Protein AF-A0A378PHQ3-F1 (afdb_monomer)

Structure (mmCIF, N/CA/C/O backbone):
data_AF-A0A378PHQ3-F1
#
_entry.id   AF-A0A378PHQ3-F1
#
loop_
_atom_site.group_PDB
_atom_site.id
_atom_site.type_symbol
_atom_site.label_atom_id
_atom_site.label_alt_id
_atom_site.label_comp_id
_atom_site.label_asym_id
_atom_site.label_entity_id
_atom_site.label_seq_id
_atom_site.pdbx_PDB_ins_code
_atom_site.Cartn_x
_atom_site.Cartn_y
_atom_site.Cartn_z
_atom_site.occupancy
_atom_site.B_iso_or_equiv
_atom_site.auth_seq_id
_atom_site.auth_comp_id
_atom_site.auth_asym_id
_atom_site.auth_atom_id
_atom_site.pdbx_PDB_model_num
ATOM 1 N N . MET A 1 1 ? 0.956 -5.054 -40.525 1.00 37.09 1 MET A N 1
ATOM 2 C CA . MET A 1 1 ? 0.450 -6.113 -39.629 1.00 37.09 1 MET A CA 1
ATOM 3 C C . MET A 1 1 ? 0.600 -5.605 -38.210 1.00 37.09 1 MET A C 1
ATOM 5 O O . MET A 1 1 ? 1.717 -5.394 -37.761 1.00 37.09 1 MET A O 1
ATOM 9 N N . SER A 1 2 ? -0.521 -5.239 -37.598 1.00 35.69 2 SER A N 1
ATOM 10 C CA . SER A 1 2 ? -0.573 -4.462 -36.360 1.00 35.69 2 SER A CA 1
ATOM 11 C C . SER A 1 2 ? -0.480 -5.397 -35.155 1.00 35.69 2 SER A C 1
ATOM 13 O O . SER A 1 2 ? -1.451 -6.073 -34.832 1.00 35.69 2 SER A O 1
ATOM 15 N N . ASN A 1 3 ? 0.679 -5.440 -34.498 1.00 38.69 3 ASN A N 1
ATOM 16 C CA . ASN A 1 3 ? 0.838 -6.119 -33.212 1.00 38.69 3 ASN A CA 1
ATOM 17 C C . ASN A 1 3 ? 0.221 -5.249 -32.113 1.00 38.69 3 ASN A C 1
ATOM 19 O O . ASN A 1 3 ? 0.890 -4.407 -31.518 1.00 38.69 3 ASN A O 1
ATOM 23 N N . GLN A 1 4 ? -1.074 -5.430 -31.865 1.00 41.31 4 GLN A N 1
ATOM 24 C CA . GLN A 1 4 ? -1.678 -4.974 -30.620 1.00 41.31 4 GLN A CA 1
ATOM 25 C C . GLN A 1 4 ? -1.223 -5.919 -29.506 1.00 41.31 4 GLN A C 1
ATOM 27 O O . GLN A 1 4 ? -1.546 -7.106 -29.513 1.00 41.31 4 GLN A O 1
ATOM 32 N N . LEU A 1 5 ? -0.436 -5.384 -28.570 1.00 35.31 5 LEU A N 1
ATOM 33 C CA . LEU A 1 5 ? -0.156 -6.030 -27.290 1.00 35.31 5 LEU A CA 1
ATOM 34 C C . LEU A 1 5 ? -1.494 -6.389 -26.623 1.00 35.31 5 LEU A C 1
ATOM 36 O O . LEU A 1 5 ? -2.374 -5.524 -26.555 1.00 35.31 5 LEU A O 1
ATOM 40 N N . PRO A 1 6 ? -1.679 -7.628 -26.139 1.00 38.81 6 PRO A N 1
ATOM 41 C CA . PRO A 1 6 ? -2.900 -7.983 -25.442 1.00 38.81 6 PRO A CA 1
ATOM 42 C C . PRO A 1 6 ? -2.992 -7.141 -24.168 1.00 38.81 6 PRO A C 1
ATOM 44 O O . PRO A 1 6 ? -2.125 -7.215 -23.299 1.00 38.81 6 PRO A O 1
ATOM 47 N N . LEU A 1 7 ? -4.047 -6.327 -24.076 1.00 33.44 7 LEU A N 1
ATOM 48 C CA . LEU A 1 7 ? -4.465 -5.678 -22.838 1.00 33.44 7 LEU A CA 1
ATOM 49 C C . LEU A 1 7 ? -4.715 -6.790 -21.819 1.00 33.44 7 LEU A C 1
ATOM 51 O O . LEU A 1 7 ? -5.699 -7.527 -21.912 1.00 33.44 7 LEU A O 1
ATOM 55 N N . THR A 1 8 ? -3.781 -6.960 -20.889 1.00 39.34 8 THR A N 1
ATOM 56 C CA . THR A 1 8 ? -3.897 -7.915 -19.797 1.00 39.34 8 THR A CA 1
ATOM 57 C C . THR A 1 8 ? -5.152 -7.574 -19.011 1.00 39.34 8 THR A C 1
ATOM 59 O O . THR A 1 8 ? -5.292 -6.488 -18.449 1.00 39.34 8 THR A O 1
ATOM 62 N N . GLN A 1 9 ? -6.092 -8.515 -19.031 1.00 36.88 9 GLN A N 1
ATOM 63 C CA . GLN A 1 9 ? -7.320 -8.479 -18.258 1.00 36.88 9 GLN A CA 1
ATOM 64 C C . GLN A 1 9 ? -6.966 -8.147 -16.807 1.00 36.88 9 GLN A C 1
ATOM 66 O O . GLN A 1 9 ? -6.138 -8.825 -16.196 1.00 36.88 9 GLN A O 1
ATOM 71 N N . SER A 1 10 ? -7.571 -7.079 -16.282 1.00 36.62 10 SER A N 1
ATOM 72 C CA . SER A 1 10 ? -7.515 -6.733 -14.866 1.00 36.62 10 SER A CA 1
ATOM 73 C C . SER A 1 10 ? -7.972 -7.959 -14.082 1.00 36.62 10 SER A C 1
ATOM 75 O O . SER A 1 10 ? -9.154 -8.307 -14.087 1.00 36.62 10 SER A O 1
ATOM 77 N N . GLN A 1 11 ? -7.019 -8.672 -13.480 1.00 35.47 11 GLN A N 1
ATOM 78 C CA . GLN A 1 11 ? -7.336 -9.717 -12.525 1.00 35.47 11 GLN A CA 1
ATOM 79 C C . GLN A 1 11 ? -8.077 -9.036 -11.382 1.00 35.47 11 GLN A C 1
ATOM 81 O O . GLN A 1 11 ? -7.492 -8.302 -10.587 1.00 35.47 11 GLN A O 1
ATOM 86 N N . LYS A 1 12 ? -9.389 -9.260 -11.345 1.00 34.81 12 LYS A N 1
ATOM 87 C CA . LYS A 1 12 ? -10.244 -8.959 -10.207 1.00 34.81 12 LYS A CA 1
ATOM 88 C C . LYS A 1 12 ? -9.611 -9.634 -8.993 1.00 34.81 12 LYS A C 1
ATOM 90 O O . LYS A 1 12 ? -9.565 -10.861 -8.916 1.00 34.81 12 LYS A O 1
ATOM 95 N N . ILE A 1 13 ? -9.049 -8.843 -8.084 1.00 41.62 13 ILE A N 1
ATOM 96 C CA . ILE A 1 13 ? -8.547 -9.348 -6.807 1.00 41.62 13 ILE A CA 1
ATOM 97 C C . ILE A 1 13 ? -9.781 -9.578 -5.933 1.00 41.62 13 ILE A C 1
ATOM 99 O O . ILE A 1 13 ? -10.131 -8.762 -5.085 1.00 41.62 13 ILE A O 1
ATOM 103 N N . ASP A 1 14 ? -10.483 -10.680 -6.186 1.00 43.03 14 ASP A N 1
ATOM 104 C CA . ASP A 1 14 ? -11.597 -11.150 -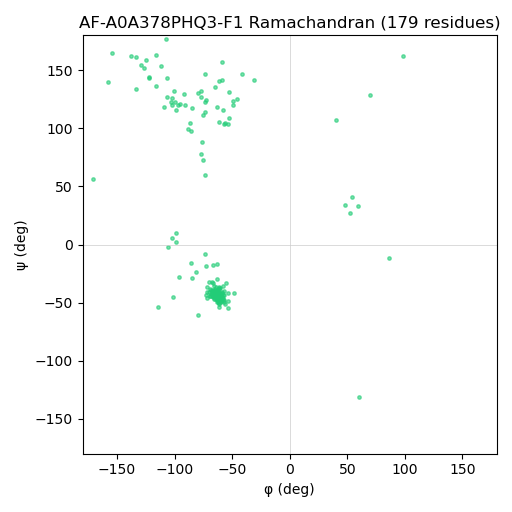5.366 1.00 43.03 14 ASP A CA 1
ATOM 105 C C . ASP A 1 14 ? -11.025 -11.775 -4.083 1.00 43.03 14 ASP A C 1
ATOM 107 O O . ASP A 1 14 ? -10.940 -12.990 -3.934 1.00 43.03 14 ASP A O 1
ATOM 111 N N . ASN A 1 15 ? -10.528 -10.912 -3.192 1.00 50.47 15 ASN A N 1
ATOM 112 C CA . ASN A 1 15 ? -10.303 -11.172 -1.768 1.00 50.47 15 ASN A CA 1
ATOM 113 C C . ASN A 1 15 ? -9.948 -9.850 -1.070 1.00 50.47 15 ASN A C 1
ATOM 115 O O . ASN A 1 15 ? -8.872 -9.705 -0.489 1.00 50.47 15 ASN A O 1
ATOM 119 N N . SER A 1 16 ? -10.823 -8.844 -1.187 1.00 59.19 16 SER A N 1
ATOM 120 C CA . SER A 1 16 ? -10.587 -7.538 -0.571 1.00 59.19 16 SER A CA 1
ATOM 121 C C . SER A 1 16 ? -10.371 -7.697 0.933 1.00 59.19 16 SER A C 1
ATOM 123 O O . SER A 1 16 ? -11.310 -7.865 1.711 1.00 59.19 16 SER A O 1
ATOM 125 N N . PHE A 1 17 ? -9.101 -7.579 1.333 1.00 68.75 17 PHE A N 1
ATOM 126 C CA . PHE A 1 17 ? -8.724 -6.946 2.587 1.00 68.75 17 PHE A CA 1
ATOM 127 C C . PHE A 1 17 ? -9.594 -5.693 2.763 1.00 68.75 17 PHE A C 1
ATOM 129 O O . PHE A 1 17 ? -10.003 -5.084 1.772 1.00 68.75 17 PHE A O 1
ATOM 136 N N . VAL A 1 18 ? -9.927 -5.376 4.013 1.00 81.19 18 VAL A N 1
ATOM 137 C CA . VAL A 1 18 ? -10.799 -4.259 4.406 1.00 81.19 18 VAL A CA 1
ATOM 138 C C . VAL A 1 18 ? -10.742 -3.050 3.480 1.00 81.19 18 VAL A C 1
ATOM 140 O O . VAL A 1 18 ? -9.673 -2.678 3.005 1.00 81.19 18 VAL A O 1
ATOM 143 N N . ASN A 1 19 ? -11.902 -2.425 3.260 1.00 87.12 19 ASN A N 1
ATOM 144 C CA . ASN A 1 19 ? -12.035 -1.299 2.343 1.00 87.12 19 ASN A CA 1
ATOM 145 C C . ASN A 1 19 ? -10.964 -0.229 2.610 1.00 87.12 19 ASN A C 1
ATOM 147 O O . ASN A 1 19 ? -10.895 0.335 3.706 1.00 87.12 19 ASN A O 1
ATOM 151 N N . VAL A 1 20 ? -10.151 0.036 1.588 1.00 89.25 20 VAL A N 1
ATOM 152 C CA . VAL A 1 20 ? -9.063 1.011 1.634 1.00 89.25 20 VAL A CA 1
ATOM 153 C C . VAL A 1 20 ? -9.534 2.294 0.962 1.00 89.25 20 VAL A C 1
ATOM 155 O O . VAL A 1 20 ? -10.088 2.261 -0.135 1.00 89.25 20 VAL A O 1
ATOM 158 N N . PHE A 1 21 ? -9.306 3.431 1.607 1.00 90.75 21 PHE A N 1
ATOM 159 C CA . PHE A 1 21 ? -9.666 4.752 1.097 1.00 90.75 21 PHE A CA 1
ATOM 160 C C . PHE A 1 21 ? -8.546 5.757 1.364 1.00 90.75 21 PHE A C 1
ATOM 162 O O . PHE A 1 21 ? -7.679 5.529 2.201 1.00 90.75 21 PHE A O 1
ATOM 169 N N . HIS A 1 22 ? -8.559 6.884 0.658 1.00 90.88 22 HIS A N 1
ATOM 170 C CA . HIS A 1 22 ? -7.623 7.973 0.931 1.00 90.88 22 HIS A CA 1
ATOM 171 C C . HIS A 1 22 ? -8.089 8.793 2.138 1.00 90.88 22 HIS A C 1
ATOM 173 O O . HIS A 1 22 ? -9.237 9.237 2.186 1.00 90.88 22 HIS A O 1
ATOM 179 N N . ALA A 1 23 ? -7.185 9.029 3.084 1.00 89.19 23 ALA A N 1
ATOM 180 C CA . ALA A 1 23 ? -7.370 9.938 4.207 1.00 89.19 23 ALA A CA 1
ATOM 181 C C . ALA A 1 23 ? -6.217 10.950 4.257 1.00 89.19 23 ALA A C 1
ATOM 183 O O . ALA A 1 23 ? -5.108 10.667 3.806 1.00 89.19 23 ALA A O 1
ATOM 184 N N . GLN A 1 24 ? -6.491 12.139 4.788 1.00 90.31 24 GLN A N 1
ATOM 185 C CA . GLN A 1 24 ? -5.460 13.118 5.136 1.00 90.31 24 GLN A CA 1
ATOM 186 C C . GLN A 1 24 ? -5.017 12.836 6.565 1.00 90.31 24 GLN A C 1
ATOM 188 O O . GLN A 1 24 ? -5.749 13.175 7.491 1.00 90.31 24 GLN A O 1
ATOM 193 N N . ILE A 1 25 ? -3.891 12.144 6.717 1.00 85.44 25 ILE A N 1
ATOM 194 C CA . ILE A 1 25 ? -3.266 11.846 8.007 1.00 85.44 25 ILE A CA 1
ATOM 195 C C . ILE A 1 25 ? -2.007 12.709 8.051 1.00 85.44 25 ILE A C 1
ATOM 197 O O . ILE A 1 25 ? -1.161 12.601 7.163 1.00 85.44 25 ILE A O 1
ATOM 201 N N . ASP A 1 26 ? -1.943 13.607 9.031 1.00 83.06 26 ASP A N 1
ATOM 202 C CA . ASP A 1 26 ? -1.008 14.737 9.046 1.00 83.06 26 ASP A CA 1
ATOM 203 C C . ASP A 1 26 ? -1.223 15.679 7.837 1.00 83.06 26 ASP A C 1
ATOM 205 O O . ASP A 1 26 ? -2.361 16.047 7.534 1.00 83.06 26 ASP A O 1
ATOM 209 N N . GLU A 1 27 ? -0.154 16.043 7.121 1.00 81.38 27 GLU A N 1
ATOM 210 C CA . GLU A 1 27 ? -0.182 16.846 5.887 1.00 81.38 27 GLU A CA 1
ATOM 211 C C . GLU A 1 27 ? -0.096 15.993 4.605 1.00 81.38 27 GLU A C 1
ATOM 213 O O . GLU A 1 27 ? 0.089 16.515 3.501 1.00 81.38 27 GLU A O 1
ATOM 218 N N . THR A 1 28 ? -0.205 14.664 4.722 1.00 83.94 28 THR A N 1
ATOM 219 C CA . THR A 1 28 ? -0.068 13.744 3.585 1.00 83.94 28 THR A CA 1
ATOM 220 C C . THR A 1 28 ? -1.349 12.970 3.296 1.00 83.94 28 THR A C 1
ATOM 222 O O . THR A 1 28 ? -2.008 12.412 4.175 1.00 83.94 28 THR A O 1
ATOM 225 N N . SER A 1 29 ? -1.687 12.874 2.005 1.00 89.56 29 SER A N 1
ATOM 226 C CA . SER A 1 29 ? -2.727 11.952 1.552 1.00 89.56 29 SER A CA 1
ATOM 227 C C . SER A 1 29 ? -2.171 10.536 1.561 1.00 89.56 29 SER A C 1
ATOM 229 O O . SER A 1 29 ? -1.302 10.198 0.758 1.00 89.56 29 SER A O 1
ATOM 231 N N . GLN A 1 30 ? -2.687 9.709 2.463 1.00 91.06 30 GLN A N 1
ATOM 232 C CA . GLN A 1 30 ? -2.265 8.324 2.625 1.00 91.06 30 GLN A CA 1
ATOM 233 C C . GLN A 1 30 ? -3.462 7.381 2.519 1.00 91.06 30 GLN A C 1
ATOM 235 O O . GLN A 1 30 ? -4.620 7.773 2.692 1.00 91.06 30 GLN A O 1
ATOM 240 N N . LEU A 1 31 ? -3.184 6.117 2.206 1.00 90.56 31 LEU A N 1
ATOM 241 C CA . LEU A 1 31 ? -4.199 5.072 2.225 1.00 90.56 31 LEU A CA 1
ATOM 242 C C . LEU A 1 31 ? -4.484 4.659 3.670 1.00 90.56 31 LEU A C 1
ATOM 244 O O . LEU A 1 31 ? -3.569 4.377 4.447 1.00 90.56 31 LEU A O 1
ATOM 248 N N . ALA A 1 32 ? -5.766 4.590 3.996 1.00 92.56 32 ALA A N 1
ATOM 249 C CA . ALA A 1 32 ? -6.267 4.269 5.313 1.00 92.56 32 ALA A CA 1
ATOM 250 C C . ALA A 1 32 ? -7.395 3.236 5.249 1.00 92.56 32 ALA A C 1
ATOM 252 O O . ALA A 1 32 ? -8.028 3.026 4.211 1.00 92.56 32 ALA A O 1
ATOM 253 N N . VAL A 1 33 ? -7.647 2.597 6.386 1.00 93.94 33 VAL A N 1
ATOM 254 C CA . VAL A 1 33 ? -8.728 1.625 6.578 1.00 93.94 33 VAL A CA 1
ATOM 255 C C . VAL A 1 33 ? -9.548 1.972 7.811 1.00 93.94 33 VAL A C 1
ATOM 257 O O . VAL A 1 33 ? -9.062 2.597 8.757 1.00 93.94 33 VAL A O 1
ATOM 260 N N . ASN A 1 34 ? -10.807 1.540 7.832 1.00 94.62 34 ASN A N 1
ATOM 261 C CA . ASN A 1 34 ? -11.638 1.684 9.018 1.00 94.62 34 ASN A CA 1
ATOM 262 C C . ASN A 1 34 ? -11.262 0.618 10.057 1.00 94.62 34 ASN A C 1
ATOM 264 O O . ASN A 1 34 ? -11.278 -0.582 9.776 1.00 94.62 34 ASN A O 1
ATOM 268 N N . ALA A 1 35 ? -10.964 1.044 11.284 1.00 95.38 35 ALA A N 1
ATOM 269 C CA . ALA A 1 35 ? -10.539 0.135 12.343 1.00 95.38 35 ALA A CA 1
ATOM 270 C C . ALA A 1 35 ? -11.613 -0.891 12.738 1.00 95.38 35 ALA A C 1
ATOM 272 O O . ALA A 1 35 ? -11.265 -1.987 13.173 1.00 95.38 35 ALA A O 1
ATOM 273 N N . ARG A 1 36 ? -12.910 -0.564 12.619 1.00 94.06 36 ARG A N 1
ATOM 274 C CA . ARG A 1 36 ? -13.987 -1.521 12.926 1.00 94.06 36 ARG A CA 1
ATOM 275 C C . ARG A 1 36 ? -14.077 -2.607 11.876 1.00 94.06 36 ARG A C 1
ATOM 277 O O . ARG A 1 36 ? -14.250 -3.767 12.231 1.00 94.06 36 ARG A O 1
ATOM 284 N N . ASP A 1 37 ? -13.930 -2.236 10.611 1.00 93.56 37 ASP A N 1
ATOM 285 C CA . ASP A 1 37 ? -13.909 -3.212 9.528 1.00 93.56 37 ASP A CA 1
ATOM 286 C C . ASP A 1 37 ? -12.720 -4.156 9.719 1.00 93.56 37 ASP A C 1
ATOM 288 O O . ASP A 1 37 ? -12.874 -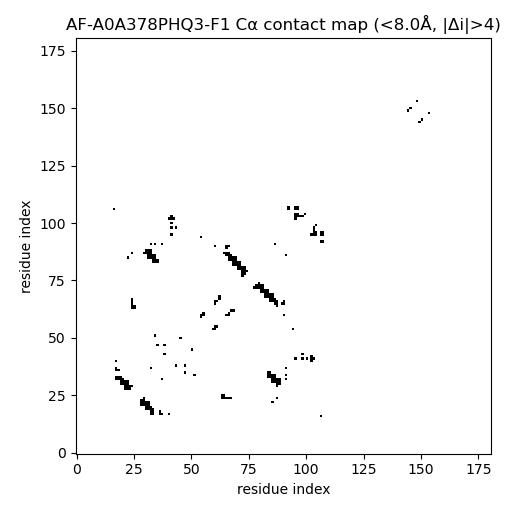5.368 9.582 1.00 93.56 37 ASP A O 1
ATOM 292 N N . LEU A 1 38 ? -11.559 -3.621 10.129 1.00 93.31 38 LEU A N 1
ATOM 293 C CA . LEU A 1 38 ? -10.370 -4.427 10.412 1.00 93.31 38 LEU A CA 1
ATOM 294 C C . LEU A 1 38 ? -10.596 -5.362 11.601 1.00 93.31 38 LEU A C 1
ATOM 296 O O . LEU A 1 38 ? -10.292 -6.547 11.513 1.00 93.31 38 LEU A O 1
ATOM 300 N N . HIS A 1 39 ? -11.159 -4.853 12.695 1.00 94.75 39 HIS A N 1
ATOM 301 C CA . HIS A 1 39 ? -11.490 -5.641 13.885 1.00 94.75 39 HIS A CA 1
ATOM 302 C C . HIS A 1 39 ? -12.443 -6.803 13.563 1.00 94.75 39 HIS A C 1
ATOM 304 O O . HIS A 1 39 ? -12.172 -7.943 13.946 1.00 94.75 39 HIS A O 1
ATOM 310 N N . ASN A 1 40 ? -13.495 -6.529 12.786 1.00 92.25 40 ASN A N 1
ATOM 311 C CA . ASN A 1 40 ? -14.448 -7.534 12.317 1.00 92.25 40 ASN A CA 1
ATOM 312 C C . ASN A 1 40 ? -13.774 -8.568 11.407 1.00 92.25 40 ASN A C 1
ATOM 314 O O . ASN A 1 40 ? -13.969 -9.771 11.582 1.00 92.25 40 ASN A O 1
ATOM 318 N N . PHE A 1 41 ? -12.959 -8.108 10.454 1.00 91.31 41 PHE A N 1
ATOM 319 C CA . PHE A 1 41 ? -12.226 -8.970 9.531 1.00 91.31 41 PHE A CA 1
ATOM 320 C C . PHE A 1 41 ? -11.257 -9.900 10.271 1.00 91.31 41 PHE A C 1
ATOM 322 O O . PHE A 1 41 ? -11.188 -11.091 9.974 1.00 91.31 41 PHE A O 1
ATOM 329 N N . LEU A 1 42 ? -10.537 -9.372 11.264 1.00 91.31 42 LEU A N 1
ATOM 330 C CA . LEU A 1 42 ? -9.607 -10.136 12.091 1.00 91.31 42 LEU A CA 1
ATOM 331 C C . LEU A 1 42 ? -10.316 -11.056 13.093 1.00 91.31 42 LEU A C 1
ATOM 333 O O . LEU A 1 42 ? -9.637 -11.866 13.714 1.00 91.31 42 LEU A O 1
ATOM 337 N N . GLN A 1 43 ? -11.642 -10.970 13.246 1.00 91.19 43 GLN A N 1
ATOM 338 C CA . GLN A 1 43 ? -12.434 -11.791 14.173 1.00 91.19 43 GLN A CA 1
ATOM 339 C C . GLN A 1 43 ? -11.914 -11.730 15.618 1.00 91.19 43 GLN A C 1
ATOM 341 O O . GLN A 1 43 ? -11.827 -12.738 16.323 1.00 91.19 43 GLN A O 1
ATOM 346 N N . VAL A 1 44 ? -11.530 -10.536 16.068 1.00 92.25 44 VAL A N 1
ATOM 347 C CA . VAL A 1 44 ? -11.004 -10.342 17.421 1.00 92.25 44 VAL A CA 1
ATOM 348 C C . VAL A 1 44 ? -12.140 -10.464 18.439 1.00 92.25 44 VAL A C 1
ATOM 350 O O . VAL A 1 44 ? -13.125 -9.734 18.377 1.00 92.25 44 VAL A O 1
ATOM 353 N N . GLY A 1 45 ? -11.988 -11.361 19.417 1.00 90.44 45 GLY A N 1
ATOM 354 C CA . GLY A 1 45 ? -13.026 -11.621 20.425 1.00 90.44 45 GLY A CA 1
ATOM 355 C C . GLY A 1 45 ? -13.207 -10.520 21.481 1.00 90.44 45 GLY A C 1
ATOM 356 O O . GLY A 1 45 ? -14.241 -10.473 22.142 1.00 90.44 45 GLY A O 1
ATOM 357 N N . ARG A 1 46 ? -12.220 -9.631 21.660 1.00 92.50 46 ARG A N 1
ATOM 358 C CA . ARG A 1 46 ? -12.326 -8.470 22.564 1.00 92.50 46 ARG A CA 1
ATOM 359 C C . ARG A 1 46 ? -13.229 -7.405 21.947 1.00 92.50 46 ARG A C 1
ATOM 361 O O . ARG A 1 46 ? -13.207 -7.207 20.735 1.00 92.50 46 ARG A O 1
ATOM 368 N N . ASP A 1 47 ? -13.969 -6.671 22.775 1.00 95.25 47 ASP A N 1
ATOM 369 C CA . ASP A 1 47 ? -14.756 -5.535 22.306 1.00 95.25 47 ASP A CA 1
ATOM 370 C C . ASP A 1 47 ? -13.869 -4.473 21.634 1.00 95.25 47 ASP A C 1
ATOM 372 O O . ASP A 1 47 ? -12.756 -4.182 22.077 1.00 95.25 47 ASP A O 1
ATOM 376 N N . PHE A 1 48 ? -14.383 -3.876 20.558 1.00 95.00 48 PHE A N 1
ATOM 377 C CA . PHE A 1 48 ? -13.634 -2.935 19.724 1.00 95.00 48 PHE A CA 1
ATOM 378 C C . PHE A 1 48 ? -13.015 -1.774 20.517 1.00 95.00 48 PHE A C 1
ATOM 380 O O . PHE A 1 48 ? -11.875 -1.390 20.262 1.00 95.00 48 PHE A O 1
ATOM 387 N N . ASN A 1 49 ? -13.760 -1.203 21.470 1.00 94.00 49 ASN A N 1
ATOM 388 C CA . ASN A 1 49 ? -13.339 0.005 22.179 1.00 94.00 49 ASN A CA 1
ATOM 389 C C . ASN A 1 49 ? -12.135 -0.259 23.087 1.00 94.00 49 ASN A C 1
ATOM 391 O O . ASN A 1 49 ? -11.228 0.573 23.131 1.00 94.00 49 ASN A O 1
ATOM 395 N N . ASN A 1 50 ? -12.129 -1.378 23.814 1.00 95.88 50 ASN A N 1
ATOM 396 C CA . ASN A 1 50 ? -10.978 -1.764 24.625 1.00 95.88 50 ASN A CA 1
ATOM 397 C C . ASN A 1 50 ? -9.831 -2.239 23.737 1.00 95.88 50 ASN A C 1
ATOM 399 O O . ASN A 1 50 ? -8.699 -1.807 23.923 1.00 95.88 50 ASN A O 1
ATOM 403 N N . TRP A 1 51 ? -10.129 -3.044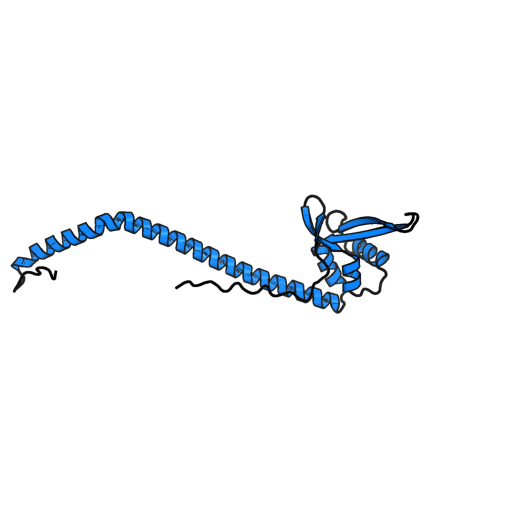 22.714 1.00 96.06 51 TRP A N 1
ATOM 404 C CA . TRP A 1 51 ? -9.126 -3.543 21.778 1.00 96.06 51 TRP A CA 1
ATOM 405 C C . TRP A 1 51 ? -8.292 -2.427 21.143 1.00 96.06 51 TRP A C 1
ATOM 407 O O . TRP A 1 51 ? -7.068 -2.445 21.259 1.00 96.06 51 TRP A O 1
ATOM 417 N N . VAL A 1 52 ? -8.932 -1.431 20.523 1.00 95.94 52 VAL A N 1
ATOM 418 C CA . VAL A 1 52 ? -8.204 -0.374 19.808 1.00 95.94 52 VAL A CA 1
ATOM 419 C C . VAL A 1 52 ? -7.368 0.481 20.764 1.00 95.94 52 VAL A C 1
ATOM 421 O O . VAL A 1 52 ? -6.216 0.784 20.469 1.00 95.94 52 VAL A O 1
ATOM 424 N N . LYS A 1 53 ? -7.898 0.811 21.950 1.00 96.31 53 LYS A N 1
ATOM 425 C CA . LYS A 1 53 ? -7.175 1.596 22.963 1.00 96.31 53 LYS A CA 1
ATOM 426 C C . LYS A 1 53 ? -5.973 0.844 23.519 1.00 96.31 53 LYS A C 1
ATOM 428 O O . LYS A 1 53 ? -4.905 1.434 23.667 1.00 96.31 53 LYS A O 1
ATOM 433 N N . ASP A 1 54 ? -6.145 -0.442 23.810 1.00 96.56 54 ASP A N 1
ATOM 434 C CA . ASP A 1 54 ? -5.073 -1.281 24.333 1.00 96.56 54 ASP A CA 1
ATOM 435 C C . ASP A 1 54 ? -3.960 -1.436 23.300 1.00 96.56 54 ASP A C 1
ATOM 437 O O . ASP A 1 54 ? -2.791 -1.312 23.652 1.00 96.56 54 ASP A O 1
ATOM 441 N N . ARG A 1 55 ? -4.304 -1.644 22.021 1.00 96.25 55 ARG A N 1
ATOM 442 C CA . ARG A 1 55 ? -3.314 -1.759 20.944 1.00 96.25 55 ARG A CA 1
ATOM 443 C C . ARG A 1 55 ? -2.575 -0.451 20.687 1.00 96.25 55 ARG A C 1
ATOM 445 O O . ARG A 1 55 ? -1.351 -0.480 20.628 1.00 96.25 55 ARG A O 1
ATOM 452 N N . ILE A 1 56 ? -3.283 0.680 20.629 1.00 96.88 56 ILE A N 1
ATOM 453 C CA . ILE A 1 56 ? -2.661 2.012 20.535 1.00 96.88 56 ILE A CA 1
ATOM 454 C C . ILE A 1 56 ? -1.652 2.212 21.665 1.00 96.88 56 ILE A C 1
ATOM 456 O O . ILE A 1 56 ? -0.506 2.568 21.417 1.00 96.88 56 ILE A O 1
ATOM 460 N N . LYS A 1 57 ? -2.046 1.915 22.907 1.00 96.81 57 LYS A N 1
ATOM 461 C CA . LYS A 1 57 ? -1.167 2.082 24.066 1.00 96.81 57 LYS A CA 1
ATOM 462 C C . LYS A 1 57 ? 0.017 1.111 24.060 1.00 96.81 57 LYS A C 1
ATOM 464 O O . LYS A 1 57 ? 1.129 1.511 24.382 1.00 96.81 57 LYS A O 1
ATOM 469 N N . GLN A 1 58 ? -0.224 -0.161 23.750 1.00 96.44 58 GLN A N 1
ATOM 470 C CA . GLN A 1 58 ? 0.781 -1.221 23.821 1.00 96.44 58 GLN A CA 1
ATOM 471 C C . GLN A 1 58 ? 1.883 -1.046 22.772 1.00 96.44 58 GLN A C 1
ATOM 473 O O . GLN A 1 58 ? 3.045 -1.291 23.080 1.00 96.44 58 GLN A O 1
ATOM 478 N N . TYR A 1 59 ? 1.511 -0.631 21.561 1.00 95.56 59 TYR A N 1
ATOM 479 C CA . TYR A 1 59 ? 2.426 -0.471 20.427 1.00 95.56 59 TYR A CA 1
ATOM 480 C C . TYR A 1 59 ? 2.809 0.987 20.170 1.00 95.56 59 TYR A C 1
ATOM 482 O O . TYR A 1 59 ? 3.521 1.269 19.219 1.00 95.56 59 TYR A O 1
ATOM 490 N N . GLN A 1 60 ? 2.382 1.897 21.053 1.00 96.81 60 GLN A N 1
ATOM 491 C CA . GLN A 1 60 ? 2.767 3.309 21.046 1.00 96.81 60 GLN A CA 1
ATOM 492 C C . GLN A 1 60 ? 2.403 4.038 19.742 1.00 96.81 60 GLN A C 1
ATOM 494 O O . GLN A 1 60 ? 3.102 4.964 19.343 1.00 96.81 60 GLN A O 1
ATOM 499 N N . PHE A 1 61 ? 1.287 3.651 19.113 1.00 96.69 61 PHE A N 1
ATOM 500 C CA . PHE A 1 61 ? 0.779 4.332 17.921 1.00 96.69 61 PHE A CA 1
ATOM 501 C C . PHE A 1 61 ? 0.427 5.792 18.235 1.00 96.69 61 PHE A C 1
ATOM 503 O O . PHE A 1 61 ? -0.153 6.097 19.285 1.00 96.69 61 PHE A O 1
ATOM 510 N N . VAL A 1 62 ? 0.732 6.685 17.298 1.00 95.81 62 VAL A N 1
ATOM 511 C CA . VAL A 1 62 ? 0.616 8.136 17.447 1.00 95.81 62 VAL A CA 1
ATOM 512 C C . VAL A 1 62 ? -0.573 8.664 16.641 1.00 95.81 62 VAL A C 1
ATOM 514 O O . VAL A 1 62 ? -0.704 8.424 15.439 1.00 95.81 62 VAL A O 1
ATOM 517 N N . GLU A 1 63 ? -1.459 9.414 17.302 1.00 95.12 63 GLU A N 1
ATOM 518 C CA . GLU A 1 63 ? -2.563 10.104 16.625 1.00 95.12 63 GLU A CA 1
ATOM 519 C C . GLU A 1 63 ? -2.013 11.168 15.668 1.00 95.12 63 GLU A C 1
ATOM 521 O O . GLU A 1 63 ? -1.112 11.926 16.017 1.00 95.12 63 GLU A O 1
ATOM 526 N N . GLY A 1 64 ? -2.562 11.221 14.458 1.00 92.31 64 GLY A N 1
ATOM 527 C CA . GLY A 1 64 ? -2.081 12.095 13.394 1.00 92.31 64 GLY A CA 1
ATOM 528 C C . GLY A 1 64 ? -0.943 11.497 12.571 1.00 92.31 64 GLY A C 1
ATOM 529 O O . GLY A 1 64 ? -0.685 12.026 11.505 1.00 92.31 64 GLY A O 1
ATOM 530 N N . GLN A 1 65 ? -0.323 10.389 12.993 1.00 93.19 65 GLN A N 1
ATOM 531 C CA . GLN A 1 65 ? 0.686 9.671 12.197 1.00 93.19 65 GLN A CA 1
ATOM 532 C C . GLN A 1 65 ? 0.187 8.283 11.793 1.00 93.19 65 GLN A C 1
ATOM 534 O O . GLN A 1 65 ? 0.125 7.965 10.611 1.00 93.19 65 GLN A O 1
ATOM 539 N N . ASP A 1 66 ? -0.245 7.481 12.767 1.00 95.38 66 ASP A N 1
ATOM 540 C CA . ASP A 1 66 ? -0.675 6.095 12.550 1.00 95.38 66 ASP A CA 1
ATOM 541 C C . ASP A 1 66 ? -2.191 5.967 12.403 1.00 95.38 66 ASP A C 1
ATOM 543 O O . ASP A 1 66 ? -2.705 5.059 11.744 1.00 95.38 66 ASP A O 1
ATOM 547 N N . PHE A 1 67 ? -2.939 6.877 13.026 1.00 95.69 67 PHE A N 1
ATOM 548 C CA . PHE A 1 67 ? -4.393 6.873 12.975 1.00 95.69 67 PHE A CA 1
ATOM 549 C C . PHE A 1 67 ? -5.005 8.256 13.190 1.00 95.69 67 PHE A C 1
ATOM 551 O O . PHE A 1 67 ? -4.379 9.169 13.723 1.00 95.69 67 PHE A O 1
ATOM 558 N N . LEU A 1 68 ? -6.285 8.374 12.843 1.00 94.94 68 LEU A N 1
ATOM 559 C CA . LEU A 1 68 ? -7.144 9.510 13.165 1.00 94.94 68 LEU A CA 1
ATOM 560 C C . LEU A 1 68 ? -8.363 9.057 13.950 1.00 94.94 68 LEU A C 1
ATOM 562 O O . LEU A 1 68 ? -8.953 8.013 13.654 1.00 94.94 68 LEU A O 1
ATOM 566 N N . ILE A 1 69 ? -8.790 9.885 14.900 1.00 94.50 69 ILE A N 1
ATOM 567 C CA . ILE A 1 69 ? -10.030 9.673 15.640 1.00 94.50 69 ILE A CA 1
ATOM 568 C C . ILE A 1 69 ? -11.176 10.390 14.925 1.00 94.50 69 ILE A C 1
ATOM 570 O O . ILE A 1 69 ? -11.205 11.612 14.802 1.00 94.50 69 ILE A O 1
ATOM 574 N N . ILE A 1 70 ? -12.181 9.622 14.516 1.00 92.44 70 ILE A N 1
ATOM 575 C CA . ILE A 1 70 ? -13.428 10.133 13.956 1.00 92.44 70 ILE A CA 1
ATOM 576 C C . ILE A 1 70 ? -14.482 10.141 15.056 1.00 92.44 70 ILE A C 1
ATOM 578 O O . ILE A 1 70 ? -14.887 9.098 15.575 1.00 92.44 70 ILE A O 1
ATOM 582 N N . VAL A 1 71 ? -14.949 11.332 15.415 1.00 90.69 71 VAL A N 1
ATOM 583 C CA . VAL A 1 71 ? -15.975 11.501 16.444 1.00 90.69 71 VAL A CA 1
ATOM 584 C C . VAL A 1 71 ? -17.320 11.769 15.784 1.00 90.69 71 VAL A C 1
ATOM 586 O O . VAL A 1 71 ? -17.500 12.767 15.092 1.00 90.69 71 VAL A O 1
ATOM 589 N N . SER A 1 72 ? -18.296 10.900 16.037 1.00 86.81 72 SER A N 1
ATOM 590 C CA . SER A 1 72 ? -19.672 11.072 15.566 1.00 86.81 72 SER A CA 1
ATOM 591 C C . SER A 1 72 ? -20.656 11.082 16.735 1.00 86.81 72 SER A C 1
ATOM 593 O O . SER A 1 72 ? -20.485 10.388 17.738 1.00 86.81 72 SER A O 1
ATOM 595 N N . LYS A 1 73 ? -21.711 11.896 16.628 1.00 85.00 73 LYS A N 1
ATOM 596 C CA . LYS A 1 73 ? -22.804 11.921 17.609 1.00 85.00 73 LYS A CA 1
ATOM 597 C C . LYS A 1 73 ? -23.935 11.022 17.123 1.00 85.00 73 LYS A C 1
ATOM 599 O O . LYS A 1 73 ? -24.495 11.265 16.058 1.00 85.00 73 LYS A O 1
ATOM 604 N N . THR A 1 74 ? -24.282 10.010 17.911 1.00 74.81 74 THR A N 1
ATOM 605 C CA . THR A 1 74 ? -25.290 8.997 17.561 1.00 74.81 74 THR A CA 1
ATOM 606 C C . THR A 1 74 ? -26.542 9.119 18.446 1.00 74.81 74 THR A C 1
ATOM 608 O O . THR A 1 74 ? -26.485 9.612 19.577 1.00 74.81 74 THR A O 1
ATOM 611 N N . GLY A 1 75 ? -27.692 8.670 17.923 1.00 71.44 75 GLY A N 1
ATOM 612 C CA . GLY A 1 75 ? -28.988 8.608 18.615 1.00 71.44 75 GLY A CA 1
ATOM 613 C C . GLY A 1 75 ? -29.932 9.780 18.305 1.00 71.44 75 GLY A C 1
ATOM 614 O O . GLY A 1 75 ? -29.495 10.837 17.856 1.00 71.44 75 GLY A O 1
ATOM 615 N N . LYS A 1 76 ? -31.238 9.618 18.591 1.00 69.69 76 LYS A N 1
ATOM 616 C CA . LYS A 1 76 ? -32.282 10.637 18.312 1.00 69.69 76 LYS A CA 1
ATOM 617 C C . LYS A 1 76 ? -31.986 12.006 18.943 1.00 69.69 76 LYS A C 1
ATOM 619 O O . LYS A 1 76 ? -32.328 13.029 18.367 1.00 69.69 76 LYS A O 1
ATOM 624 N N . ARG A 1 77 ? -31.335 12.020 20.112 1.00 77.38 77 ARG A N 1
ATOM 625 C CA . ARG A 1 77 ? -30.923 13.241 20.830 1.00 77.38 77 ARG A CA 1
ATOM 626 C C . ARG A 1 77 ? -29.449 13.619 20.621 1.00 77.38 77 ARG A C 1
ATOM 628 O O . ARG A 1 77 ? -29.003 14.582 21.221 1.00 77.38 77 ARG A O 1
ATOM 635 N N . LYS A 1 78 ? -28.682 12.872 19.809 1.00 75.56 78 LYS A N 1
ATOM 636 C CA . LYS A 1 78 ? -27.237 13.087 19.568 1.00 75.56 78 LYS A CA 1
ATOM 637 C C . LYS A 1 78 ? -26.371 13.180 20.847 1.00 75.56 78 LYS A C 1
ATOM 639 O O . LYS A 1 78 ? -25.313 13.802 20.826 1.00 75.56 78 LYS A O 1
ATOM 644 N N . ASN A 1 79 ? -26.796 12.544 21.944 1.00 78.50 79 ASN A N 1
ATOM 645 C CA . ASN A 1 79 ? -26.097 12.602 23.237 1.00 78.50 79 ASN A CA 1
ATOM 646 C C . ASN A 1 79 ? -24.977 11.563 23.390 1.00 78.50 79 ASN A C 1
ATOM 648 O O . ASN A 1 79 ? -24.156 11.696 24.291 1.00 78.50 79 ASN A O 1
ATOM 652 N N . VAL A 1 80 ? -24.931 10.529 22.545 1.00 79.50 80 VAL A N 1
ATOM 653 C CA . VAL A 1 80 ? -23.904 9.484 22.643 1.00 79.50 80 VAL A CA 1
ATOM 654 C C . VAL A 1 80 ? -22.776 9.796 21.670 1.00 79.50 80 VAL A C 1
ATOM 656 O O . VAL A 1 80 ? -22.993 9.868 20.459 1.00 79.50 80 VAL A O 1
ATOM 659 N N . ILE A 1 81 ? -21.569 9.975 22.205 1.00 84.31 81 ILE A N 1
ATOM 660 C CA . ILE A 1 81 ? -20.352 10.177 21.418 1.00 84.31 81 ILE A CA 1
ATOM 661 C C . ILE A 1 81 ? -19.799 8.806 21.025 1.00 84.31 81 ILE A C 1
ATOM 663 O O . ILE A 1 81 ? -19.419 8.013 21.886 1.00 84.31 81 ILE A O 1
ATOM 667 N N . LYS A 1 82 ? -19.735 8.532 19.723 1.00 87.50 82 LYS A N 1
ATOM 668 C CA . LYS A 1 82 ? -19.099 7.345 19.156 1.00 87.50 82 LYS A CA 1
ATOM 669 C C . LYS A 1 82 ? -17.734 7.742 18.602 1.00 87.50 82 LYS A C 1
ATOM 671 O O . LYS A 1 82 ? -17.638 8.674 17.805 1.00 87.50 82 LYS A O 1
ATOM 676 N N . LYS A 1 83 ? -16.693 7.038 19.045 1.00 92.00 83 LYS A N 1
ATOM 677 C CA . LYS A 1 83 ? -15.339 7.158 18.500 1.00 92.00 83 LYS A CA 1
ATOM 678 C C . LYS A 1 83 ? -15.094 6.007 17.532 1.00 92.00 83 LYS A C 1
ATOM 680 O O . LYS A 1 83 ? -15.231 4.841 17.909 1.00 92.00 83 LYS A O 1
ATOM 685 N N . ASP A 1 84 ? -14.759 6.364 16.306 1.00 93.50 84 ASP A N 1
ATOM 686 C CA . ASP A 1 84 ? -14.271 5.472 15.265 1.00 93.50 84 ASP A CA 1
ATOM 687 C C . ASP A 1 84 ? -12.837 5.885 14.910 1.00 93.50 84 ASP A C 1
ATOM 689 O O . ASP A 1 84 ? -12.385 6.963 15.297 1.00 93.50 84 ASP A O 1
ATOM 693 N N . TYR A 1 85 ? -12.101 5.006 14.238 1.00 95.56 85 TYR A N 1
ATOM 694 C CA . TYR A 1 85 ? -10.681 5.210 13.963 1.00 95.56 85 TYR A CA 1
ATOM 695 C C . TYR A 1 85 ? -10.401 4.895 12.497 1.00 95.56 85 TYR A C 1
ATOM 697 O O . TYR A 1 85 ? -10.856 3.866 11.986 1.00 95.56 85 TYR A O 1
ATOM 705 N N . HIS A 1 86 ? -9.661 5.776 11.835 1.00 95.50 86 HIS A N 1
ATOM 706 C CA . HIS A 1 86 ? -9.067 5.513 10.528 1.00 95.50 86 HIS A CA 1
ATOM 707 C C . HIS A 1 86 ? -7.588 5.234 10.737 1.00 95.50 86 HIS A C 1
ATOM 709 O O . HIS A 1 86 ? -6.909 6.057 11.337 1.00 95.50 86 HIS A O 1
ATOM 715 N N . LEU A 1 87 ? -7.119 4.072 10.298 1.00 95.62 87 LEU A N 1
ATOM 716 C CA . LEU A 1 87 ? -5.751 3.608 10.518 1.00 95.62 87 LEU A CA 1
ATOM 717 C C . LEU A 1 87 ? -4.977 3.705 9.211 1.00 95.62 87 LEU A C 1
ATOM 719 O O . LEU A 1 87 ? -5.546 3.383 8.166 1.00 95.62 87 LEU A O 1
ATOM 723 N N . THR A 1 88 ? -3.699 4.069 9.260 1.00 94.88 88 THR A N 1
ATOM 724 C CA . THR A 1 88 ? -2.804 3.893 8.112 1.00 94.88 88 THR A CA 1
ATOM 725 C C . THR A 1 88 ? -2.738 2.420 7.716 1.00 94.88 88 THR A C 1
ATOM 727 O O . THR A 1 88 ? -3.004 1.511 8.515 1.00 94.88 88 THR A O 1
ATOM 730 N N . LEU A 1 89 ? -2.368 2.157 6.460 1.00 91.31 89 LEU A N 1
ATOM 731 C CA . LEU A 1 89 ? -2.126 0.784 6.022 1.00 91.31 89 LEU A CA 1
ATOM 732 C C . LEU A 1 89 ? -1.052 0.086 6.859 1.00 91.31 89 LEU A C 1
ATOM 734 O O . LEU A 1 89 ? -1.182 -1.110 7.104 1.00 91.31 89 LEU A O 1
ATOM 738 N N . ASP A 1 90 ? -0.024 0.801 7.306 1.00 92.06 90 ASP A N 1
ATOM 739 C CA . ASP A 1 90 ? 1.072 0.199 8.064 1.00 92.06 90 ASP A CA 1
ATOM 740 C C . ASP A 1 90 ? 0.629 -0.195 9.473 1.00 92.06 90 ASP A C 1
ATOM 742 O O . ASP A 1 90 ? 0.776 -1.363 9.840 1.00 92.06 90 ASP A O 1
ATOM 746 N N . MET A 1 91 ? -0.083 0.684 10.188 1.00 94.56 91 MET A N 1
ATOM 747 C CA . MET A 1 91 ? -0.712 0.319 11.460 1.00 94.56 91 MET A CA 1
ATOM 748 C C . MET A 1 91 ? -1.671 -0.871 11.291 1.00 94.56 91 MET A C 1
ATOM 750 O O . MET A 1 91 ? -1.668 -1.805 12.093 1.00 94.56 91 MET A O 1
ATOM 754 N N . ALA A 1 92 ? -2.488 -0.889 10.233 1.00 92.56 92 ALA A N 1
ATOM 755 C CA . ALA A 1 92 ? -3.414 -1.992 9.980 1.00 92.56 92 ALA A CA 1
ATOM 756 C C . ALA A 1 92 ? -2.701 -3.330 9.713 1.00 92.56 92 ALA A C 1
ATOM 758 O O . ALA A 1 92 ? -3.149 -4.373 10.202 1.00 92.56 92 ALA A O 1
ATOM 759 N N . LYS A 1 93 ? -1.591 -3.311 8.961 1.00 90.62 93 LYS A N 1
ATOM 760 C CA . LYS A 1 93 ? -0.737 -4.487 8.734 1.00 90.62 93 LYS A CA 1
ATOM 761 C C . LYS A 1 93 ? -0.157 -4.987 10.049 1.00 90.62 93 LYS A C 1
ATOM 763 O O . LYS A 1 93 ? -0.244 -6.183 10.322 1.00 90.62 93 LYS A O 1
ATOM 768 N N . GLU A 1 94 ? 0.393 -4.090 10.862 1.00 93.44 94 GLU A N 1
ATOM 769 C CA . GLU A 1 94 ? 0.966 -4.447 12.156 1.00 93.44 94 GLU A CA 1
ATOM 770 C C . GLU A 1 94 ? -0.078 -5.093 13.064 1.00 93.44 94 GLU A C 1
ATOM 772 O O . GLU A 1 94 ? 0.142 -6.199 13.562 1.00 93.44 94 GLU A O 1
ATOM 777 N N . LEU A 1 95 ? -1.258 -4.481 13.202 1.00 93.62 95 LEU A N 1
ATOM 778 C CA . LEU A 1 95 ? -2.354 -5.045 13.992 1.00 93.62 95 LEU A CA 1
ATOM 779 C C . LEU A 1 95 ? -2.768 -6.433 13.498 1.00 93.62 95 LEU A C 1
ATOM 781 O O . LEU A 1 95 ? -2.929 -7.349 14.306 1.00 93.62 95 LEU A O 1
ATOM 785 N N . ALA A 1 96 ? -2.887 -6.627 12.183 1.00 91.12 96 ALA A N 1
ATOM 786 C CA . ALA A 1 96 ? -3.199 -7.935 11.617 1.00 91.12 96 ALA A CA 1
ATOM 787 C C . ALA A 1 96 ? -2.127 -8.988 11.946 1.00 91.12 96 ALA A C 1
ATOM 789 O O . ALA A 1 96 ? -2.457 -10.146 12.203 1.00 91.12 96 ALA A O 1
ATOM 790 N N . MET A 1 97 ? -0.849 -8.602 11.975 1.00 88.31 97 MET A N 1
ATOM 791 C CA . MET A 1 97 ? 0.244 -9.498 12.358 1.00 88.31 97 MET A CA 1
ATOM 792 C C . MET A 1 97 ? 0.248 -9.812 13.861 1.00 88.31 97 MET A C 1
ATOM 794 O O . MET A 1 97 ? 0.536 -10.949 14.238 1.00 88.31 97 MET A O 1
ATOM 798 N N . ILE A 1 98 ? -0.098 -8.835 14.704 1.00 90.50 98 ILE A N 1
ATOM 799 C CA . ILE A 1 98 ? -0.115 -8.944 16.170 1.00 90.50 98 ILE A CA 1
ATOM 800 C C . ILE A 1 98 ? -1.213 -9.886 16.671 1.00 90.50 98 ILE A C 1
ATOM 802 O O . ILE A 1 98 ? -0.981 -10.645 17.613 1.00 90.50 98 ILE A O 1
ATOM 806 N N . GLU A 1 99 ? -2.400 -9.870 16.059 1.00 88.81 99 GLU A N 1
ATOM 807 C CA . GLU A 1 99 ? -3.529 -10.689 16.528 1.00 88.81 99 GLU A CA 1
ATOM 808 C C . GLU A 1 99 ? -3.272 -12.206 16.452 1.00 88.81 99 GLU A C 1
ATOM 810 O O . GLU A 1 99 ? -3.971 -12.977 17.106 1.00 88.81 99 GLU A O 1
ATOM 815 N N . ASN A 1 100 ? -2.261 -12.652 15.691 1.00 83.62 100 ASN A N 1
ATOM 816 C CA . ASN A 1 100 ? -1.796 -14.048 15.62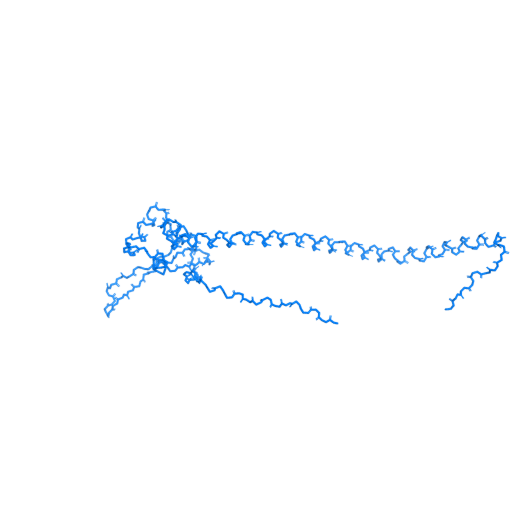1 1.00 83.62 100 ASN A CA 1
ATOM 817 C C . ASN A 1 100 ? -2.919 -15.094 15.430 1.00 83.62 100 ASN A C 1
ATOM 819 O O . ASN A 1 100 ? -2.844 -16.227 15.911 1.00 83.62 100 ASN A O 1
ATOM 823 N N . ASN A 1 101 ? -3.967 -14.728 14.695 1.00 88.44 101 ASN A N 1
ATOM 824 C CA . ASN A 1 101 ? -5.077 -15.611 14.352 1.00 88.44 101 ASN A CA 1
ATOM 825 C C . ASN A 1 101 ? -5.024 -16.022 12.868 1.00 88.44 101 ASN A C 1
ATOM 827 O O . ASN A 1 101 ? -4.131 -15.614 12.121 1.00 88.44 101 ASN A O 1
ATOM 831 N N . GLU A 1 102 ? -5.946 -16.882 12.424 1.00 88.88 102 GLU A N 1
ATOM 832 C CA . GLU A 1 102 ? -5.942 -17.382 11.042 1.00 88.88 102 GLU A CA 1
ATOM 833 C C . GLU A 1 102 ? -6.085 -16.250 10.011 1.00 88.88 102 GLU A C 1
ATOM 835 O O . GLU A 1 102 ? -5.411 -16.268 8.978 1.00 88.88 102 GLU A O 1
ATOM 840 N N . GLN A 1 103 ? -6.901 -15.237 10.312 1.00 87.31 103 GLN A N 1
ATOM 841 C CA . GLN A 1 103 ? -7.096 -14.077 9.441 1.00 87.31 103 GLN A CA 1
ATOM 842 C C . GLN A 1 103 ? -5.835 -13.214 9.386 1.00 87.31 103 GLN A C 1
ATOM 844 O O . GLN A 1 103 ? -5.363 -12.888 8.299 1.00 87.31 103 GLN A O 1
ATOM 849 N N . GLY A 1 104 ? -5.199 -12.959 10.529 1.00 86.94 104 GLY A N 1
ATOM 850 C CA . GLY A 1 104 ? -3.898 -12.300 10.608 1.00 86.94 104 GLY A CA 1
ATOM 851 C C . GLY A 1 104 ? -2.814 -13.031 9.810 1.00 86.94 104 GLY A C 1
ATOM 852 O O . GLY A 1 104 ? -2.042 -12.410 9.078 1.00 86.94 104 GLY A O 1
ATOM 853 N N . ARG A 1 105 ? -2.798 -14.372 9.843 1.00 86.81 105 ARG A N 1
ATOM 854 C CA . ARG A 1 105 ? -1.888 -15.186 9.013 1.00 86.81 105 ARG A CA 1
ATOM 855 C C . ARG A 1 105 ? -2.175 -15.049 7.520 1.00 86.81 105 ARG A C 1
ATOM 857 O O . ARG A 1 105 ? -1.222 -14.971 6.747 1.00 86.81 105 ARG A O 1
ATOM 864 N N . LYS A 1 106 ? -3.447 -15.027 7.107 1.00 87.06 106 LYS A N 1
ATOM 865 C CA . LYS A 1 106 ? -3.843 -14.797 5.704 1.00 87.06 106 LYS A CA 1
ATOM 866 C C . LYS A 1 106 ? -3.378 -13.424 5.228 1.00 87.06 106 LYS A C 1
ATOM 868 O O . LYS A 1 106 ? -2.736 -13.340 4.186 1.00 87.06 106 LYS A O 1
ATOM 873 N N . VAL A 1 107 ? -3.611 -12.388 6.033 1.00 86.19 107 VAL A N 1
ATOM 874 C CA . VAL A 1 107 ? -3.169 -11.013 5.759 1.00 86.19 107 VAL A CA 1
ATOM 875 C C . VAL A 1 107 ? -1.652 -10.940 5.627 1.00 86.19 107 VAL A C 1
ATOM 877 O O . VAL A 1 107 ? -1.146 -10.430 4.632 1.00 86.19 107 VAL A O 1
ATOM 880 N N . ARG A 1 108 ? -0.911 -11.522 6.577 1.00 85.75 108 ARG A N 1
ATOM 881 C CA . ARG A 1 108 ? 0.554 -11.567 6.529 1.00 85.75 108 ARG A CA 1
ATOM 882 C C . ARG A 1 108 ? 1.068 -12.230 5.250 1.00 85.75 108 ARG A C 1
ATOM 884 O O . ARG A 1 108 ? 1.959 -11.683 4.612 1.00 85.75 108 ARG A O 1
ATOM 891 N N . ARG A 1 109 ? 0.530 -13.397 4.870 1.00 86.56 109 ARG A N 1
ATOM 892 C CA . ARG A 1 109 ? 0.936 -14.085 3.628 1.00 86.56 109 ARG A CA 1
ATOM 893 C C . ARG A 1 109 ? 0.629 -13.240 2.398 1.00 86.56 109 ARG A C 1
ATOM 895 O O . ARG A 1 109 ? 1.501 -13.087 1.556 1.00 86.56 109 ARG A O 1
ATOM 902 N N . TYR A 1 110 ? -0.567 -12.654 2.342 1.00 85.19 110 TYR A N 1
ATOM 903 C CA . TYR A 1 110 ? -0.973 -11.784 1.244 1.00 85.19 110 TYR A CA 1
ATOM 904 C C . TYR A 1 110 ? 0.001 -10.616 1.052 1.00 85.19 110 TYR A C 1
ATOM 906 O O . TYR A 1 110 ? 0.515 -10.433 -0.048 1.00 85.19 110 TYR A O 1
ATOM 914 N N . PHE A 1 111 ? 0.322 -9.875 2.118 1.00 82.81 111 PHE A N 1
ATOM 915 C CA . PHE A 1 111 ? 1.253 -8.748 2.019 1.00 82.81 111 PHE A CA 1
ATOM 916 C C . PHE A 1 111 ? 2.675 -9.187 1.651 1.00 82.81 111 PHE A C 1
ATOM 918 O O . PHE A 1 111 ? 3.277 -8.569 0.779 1.00 82.81 111 PHE A O 1
ATOM 925 N N . ILE A 1 112 ? 3.174 -10.295 2.214 1.00 84.31 112 ILE A N 1
ATOM 926 C CA . ILE A 1 112 ? 4.480 -10.860 1.832 1.00 84.31 112 ILE A CA 1
ATOM 927 C C . ILE A 1 112 ? 4.507 -11.232 0.342 1.00 84.31 112 ILE A C 1
ATOM 929 O O . ILE A 1 112 ? 5.492 -10.970 -0.350 1.00 84.31 112 ILE A O 1
ATOM 933 N N . ASP A 1 113 ? 3.443 -11.846 -0.172 1.00 85.56 113 ASP A N 1
ATOM 934 C CA . ASP A 1 113 ? 3.363 -12.236 -1.580 1.00 85.56 113 ASP A CA 1
ATOM 935 C C . ASP A 1 113 ? 3.264 -11.013 -2.499 1.00 85.56 113 ASP A C 1
ATOM 937 O O . ASP A 1 113 ? 3.890 -10.986 -3.562 1.00 85.56 113 ASP A O 1
ATOM 941 N N . CYS A 1 114 ? 2.526 -9.980 -2.089 1.00 82.25 114 CYS A N 1
ATOM 942 C CA . CYS A 1 114 ? 2.479 -8.696 -2.783 1.00 82.25 114 CYS A CA 1
ATOM 943 C C . CYS A 1 114 ? 3.853 -8.015 -2.825 1.00 82.25 114 CYS A C 1
ATOM 945 O O . CYS A 1 114 ? 4.270 -7.596 -3.902 1.00 82.25 114 CYS A O 1
ATOM 947 N N . GLU A 1 115 ? 4.580 -7.954 -1.708 1.00 86.19 115 GLU A N 1
ATOM 948 C CA . GLU A 1 115 ? 5.931 -7.377 -1.645 1.00 86.19 115 GLU A CA 1
ATOM 949 C C . GLU A 1 115 ? 6.912 -8.135 -2.543 1.00 86.19 115 GLU A C 1
ATOM 951 O O . GLU A 1 115 ? 7.645 -7.525 -3.320 1.00 86.19 115 GLU A O 1
ATOM 956 N N . LYS A 1 116 ? 6.883 -9.473 -2.522 1.00 88.94 116 LYS A N 1
ATOM 957 C CA . LYS A 1 116 ? 7.710 -10.296 -3.419 1.00 88.94 116 LYS A CA 1
ATOM 958 C C . LYS A 1 116 ? 7.422 -10.007 -4.890 1.00 88.94 116 LYS A C 1
ATOM 960 O O . LYS A 1 116 ? 8.357 -9.846 -5.676 1.00 88.94 116 LYS A O 1
ATOM 965 N N . LYS A 1 117 ? 6.142 -9.929 -5.267 1.00 90.25 117 LYS A N 1
ATOM 966 C CA . LYS A 1 117 ? 5.730 -9.600 -6.640 1.00 90.25 117 LYS A CA 1
ATOM 967 C C . LYS A 1 117 ? 6.180 -8.191 -7.024 1.00 90.25 117 LYS A C 1
ATOM 969 O O . LYS A 1 117 ? 6.785 -8.030 -8.079 1.0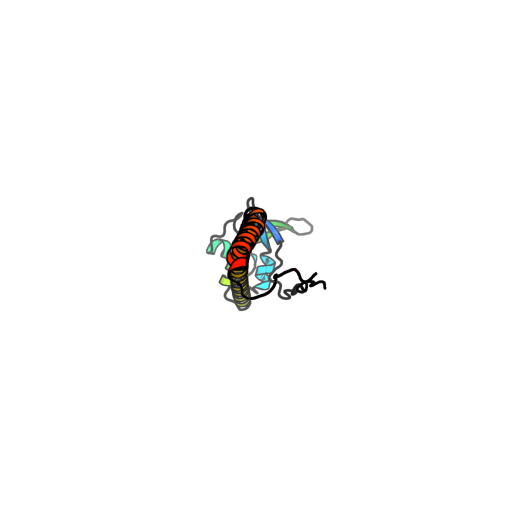0 90.25 117 LYS A O 1
ATOM 974 N N . ALA A 1 118 ? 5.942 -7.198 -6.168 1.00 88.56 118 ALA A N 1
ATOM 975 C CA . ALA A 1 118 ? 6.333 -5.810 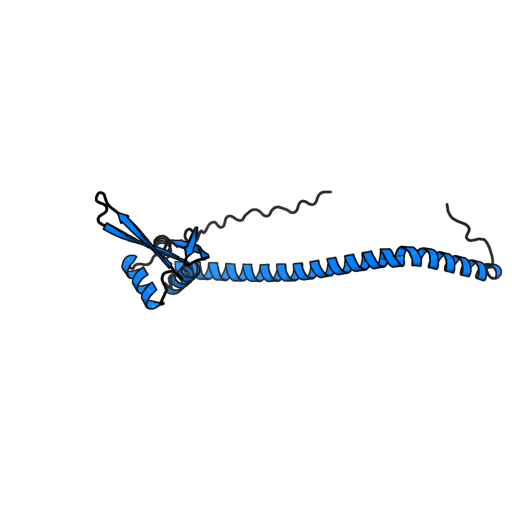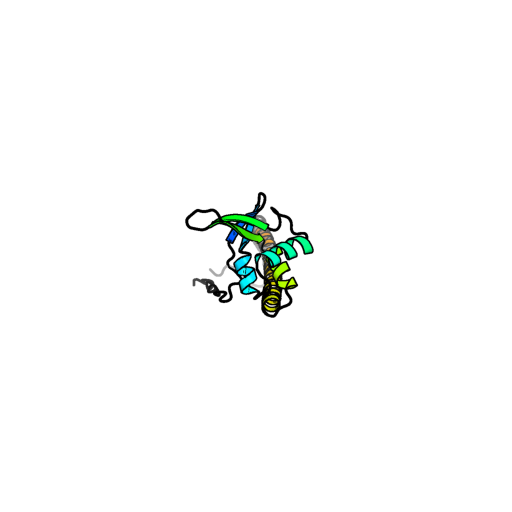-6.402 1.00 88.56 118 ALA A CA 1
ATOM 976 C C . ALA A 1 118 ? 7.853 -5.656 -6.562 1.00 88.56 118 ALA A C 1
ATOM 978 O O . ALA A 1 118 ? 8.307 -4.984 -7.488 1.00 88.56 118 ALA A O 1
ATOM 979 N N . ASN A 1 119 ? 8.642 -6.340 -5.732 1.00 91.06 119 ASN A N 1
ATOM 980 C CA . ASN A 1 119 ? 10.101 -6.341 -5.833 1.00 91.06 119 ASN A CA 1
ATOM 981 C C . ASN A 1 119 ? 10.580 -7.005 -7.131 1.00 91.06 119 ASN A C 1
ATOM 983 O O . ASN A 1 119 ? 11.440 -6.460 -7.821 1.00 91.06 119 ASN A O 1
ATOM 987 N N . SER A 1 120 ? 9.990 -8.144 -7.510 1.00 93.88 120 SER A N 1
ATOM 988 C CA . SER A 1 120 ? 10.312 -8.828 -8.770 1.00 93.88 120 SER A CA 1
ATOM 989 C C . SER A 1 120 ? 9.973 -7.980 -10.003 1.00 93.88 120 SER A C 1
ATOM 991 O O . SER A 1 120 ? 10.765 -7.918 -10.943 1.00 93.88 120 SER A O 1
ATOM 993 N N . LEU A 1 121 ? 8.824 -7.299 -9.999 1.00 93.62 121 LEU A N 1
ATOM 994 C CA . LEU A 1 121 ? 8.416 -6.378 -11.064 1.00 93.62 121 LEU A CA 1
ATOM 995 C C . LEU A 1 121 ? 9.343 -5.162 -11.136 1.00 93.62 121 LEU A C 1
ATOM 997 O O . LEU A 1 121 ? 9.800 -4.807 -12.217 1.00 93.62 121 LEU A O 1
ATOM 1001 N N . THR A 1 122 ? 9.675 -4.559 -9.994 1.00 93.69 122 THR A N 1
ATOM 1002 C CA . THR A 1 122 ? 10.603 -3.418 -9.920 1.00 93.69 122 THR A CA 1
ATOM 1003 C C . THR A 1 122 ? 11.981 -3.776 -10.481 1.00 93.69 122 THR A C 1
ATOM 1005 O O . THR A 1 122 ? 12.563 -2.986 -11.228 1.00 93.69 122 THR A O 1
ATOM 1008 N N . ALA A 1 123 ? 12.489 -4.978 -10.191 1.00 93.56 123 ALA A N 1
ATOM 1009 C CA . ALA A 1 123 ? 13.751 -5.459 -10.753 1.00 93.56 123 ALA A CA 1
ATOM 1010 C C . ALA A 1 123 ? 13.691 -5.571 -12.288 1.00 93.56 123 ALA A C 1
ATOM 1012 O O . ALA A 1 123 ? 14.552 -5.023 -12.974 1.00 93.56 123 ALA A O 1
ATOM 1013 N N . GLN A 1 124 ? 12.632 -6.187 -12.827 1.00 94.25 124 GLN A N 1
ATOM 1014 C CA . GLN A 1 124 ? 12.420 -6.311 -14.277 1.00 94.25 124 GLN A CA 1
ATOM 1015 C C . GLN A 1 124 ? 12.264 -4.948 -14.966 1.00 94.25 124 GLN A C 1
ATOM 1017 O O . GLN A 1 124 ? 12.825 -4.722 -16.039 1.00 94.25 124 GLN A O 1
ATOM 1022 N N . ILE A 1 125 ? 11.535 -4.013 -14.347 1.00 95.44 125 ILE A N 1
ATOM 1023 C CA . ILE A 1 125 ? 11.391 -2.637 -14.844 1.00 95.44 125 ILE A CA 1
ATOM 1024 C C . ILE A 1 125 ? 12.755 -1.953 -14.898 1.00 95.44 125 ILE A C 1
ATOM 1026 O O . ILE A 1 125 ? 13.079 -1.304 -15.893 1.00 95.44 125 ILE A O 1
ATOM 1030 N N . THR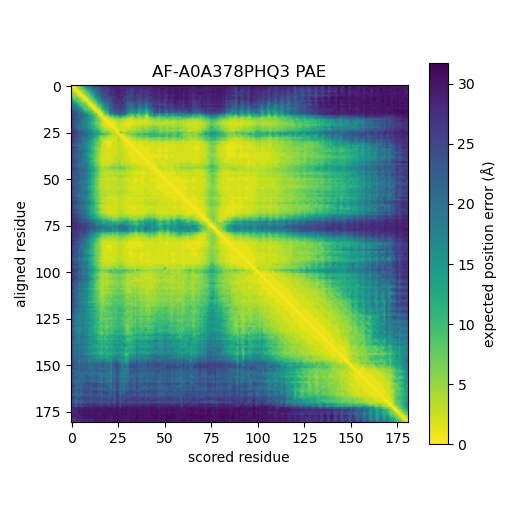 A 1 126 ? 13.566 -2.110 -13.852 1.00 95.62 126 THR A N 1
ATOM 1031 C CA . THR A 1 126 ? 14.902 -1.510 -13.780 1.00 95.62 126 THR A CA 1
ATOM 1032 C C . THR A 1 126 ? 15.807 -2.052 -14.884 1.00 95.62 126 THR A C 1
ATOM 1034 O O . THR A 1 126 ? 16.393 -1.265 -15.626 1.00 95.62 126 THR A O 1
ATOM 1037 N N . GLU A 1 127 ? 15.866 -3.375 -15.051 1.00 96.19 127 GLU A N 1
ATOM 1038 C CA . GLU A 1 127 ? 16.633 -4.031 -16.118 1.00 96.19 127 GLU A CA 1
ATOM 1039 C C . GLU A 1 127 ? 16.195 -3.546 -17.507 1.00 96.19 127 GLU A C 1
ATOM 1041 O O . GLU A 1 127 ? 17.017 -3.089 -18.304 1.00 96.19 127 GLU A O 1
ATOM 1046 N N . THR A 1 128 ? 14.886 -3.546 -17.763 1.00 94.62 128 THR A N 1
ATOM 1047 C CA . THR A 1 128 ? 14.315 -3.092 -19.038 1.00 94.62 128 THR A CA 1
ATOM 1048 C C . THR A 1 128 ? 14.618 -1.616 -19.296 1.00 94.62 128 THR A C 1
ATOM 1050 O O . THR A 1 128 ? 14.935 -1.231 -20.418 1.00 94.62 128 THR A O 1
ATOM 1053 N N . THR A 1 129 ? 14.577 -0.775 -18.260 1.00 96.62 129 THR A N 1
ATOM 1054 C CA . THR A 1 129 ? 14.884 0.659 -18.369 1.00 96.62 129 THR A CA 1
ATOM 1055 C C . THR A 1 129 ? 16.357 0.895 -18.707 1.00 96.62 129 THR A C 1
ATOM 1057 O O . THR A 1 129 ? 16.671 1.782 -19.500 1.00 96.62 129 THR A O 1
ATOM 1060 N N . ILE A 1 130 ? 17.270 0.113 -18.123 1.00 96.69 130 ILE A N 1
ATOM 1061 C CA . ILE A 1 130 ? 18.707 0.185 -18.430 1.00 96.69 130 ILE A CA 1
ATOM 1062 C C . ILE A 1 130 ? 18.959 -0.247 -19.876 1.00 96.69 130 ILE A C 1
ATOM 1064 O O . ILE A 1 130 ? 19.662 0.451 -20.608 1.00 96.69 130 ILE A O 1
ATOM 1068 N N . LEU A 1 131 ? 18.357 -1.364 -20.296 1.00 95.94 131 LEU A N 1
ATOM 1069 C CA . LEU A 1 131 ? 18.446 -1.855 -21.669 1.00 95.94 131 LEU A CA 1
ATOM 1070 C C . LEU A 1 131 ? 17.919 -0.814 -22.667 1.00 95.94 131 LEU A C 1
ATOM 1072 O O . LEU A 1 131 ? 18.573 -0.529 -23.664 1.00 95.94 131 LEU A O 1
ATOM 1076 N N . LEU A 1 132 ? 16.766 -0.209 -22.381 1.00 95.62 132 LEU A N 1
ATOM 1077 C CA . LEU A 1 132 ? 16.170 0.807 -23.244 1.00 95.62 132 LEU A CA 1
ATOM 1078 C C . LEU A 1 132 ? 17.108 2.008 -23.419 1.00 95.62 132 LEU A C 1
ATOM 1080 O O . LEU A 1 132 ? 17.404 2.400 -24.544 1.00 95.62 132 LEU A O 1
ATOM 1084 N N . LYS A 1 133 ? 17.656 2.534 -22.316 1.00 96.62 133 LYS A N 1
ATOM 1085 C CA . LYS A 1 133 ? 18.598 3.663 -22.354 1.00 96.62 133 LYS A CA 1
ATOM 1086 C C . LYS A 1 133 ? 19.871 3.349 -23.141 1.00 96.62 133 LYS A C 1
ATOM 1088 O O . LYS A 1 133 ? 20.385 4.230 -23.829 1.00 96.62 133 LYS A O 1
ATOM 1093 N N . SER A 1 134 ? 20.396 2.126 -23.038 1.00 95.25 134 SER A N 1
ATOM 1094 C CA . SER A 1 134 ? 21.599 1.739 -23.784 1.00 95.25 134 SER A CA 1
ATOM 1095 C C . SER A 1 134 ? 21.320 1.628 -25.283 1.00 95.25 134 SER A C 1
ATOM 1097 O O . SER A 1 134 ? 22.110 2.118 -26.088 1.00 95.25 134 SER A O 1
ATOM 1099 N N . ILE A 1 135 ? 20.167 1.070 -25.664 1.00 95.38 135 ILE A N 1
ATOM 1100 C CA . ILE A 1 135 ? 19.729 0.996 -27.060 1.00 95.38 135 ILE A CA 1
ATOM 1101 C C . ILE A 1 135 ? 19.523 2.402 -27.633 1.00 95.38 135 ILE A C 1
ATOM 1103 O O . ILE A 1 135 ? 20.046 2.686 -28.709 1.00 95.38 135 ILE A O 1
ATOM 1107 N N . ASP A 1 136 ? 18.841 3.296 -26.916 1.00 92.94 136 ASP A N 1
ATOM 1108 C CA . ASP A 1 136 ? 18.622 4.680 -27.356 1.00 92.94 136 ASP A CA 1
ATOM 1109 C C . ASP A 1 136 ? 19.946 5.425 -27.585 1.00 92.94 136 ASP A C 1
ATOM 1111 O O . ASP A 1 136 ? 20.110 6.128 -28.590 1.00 92.94 136 ASP A O 1
ATOM 1115 N N . GLY A 1 137 ? 20.918 5.235 -26.685 1.00 93.75 137 GLY A N 1
ATOM 1116 C CA . GLY A 1 137 ? 22.272 5.772 -26.826 1.00 93.75 137 GLY A CA 1
ATOM 1117 C C . GLY A 1 137 ? 22.984 5.232 -28.067 1.00 93.75 137 GLY A C 1
ATOM 1118 O O . GLY A 1 137 ? 23.445 6.011 -28.903 1.00 93.75 137 GLY A O 1
ATOM 1119 N N . ASN A 1 138 ? 22.994 3.909 -28.237 1.00 95.00 138 ASN A N 1
ATOM 1120 C CA . ASN A 1 138 ? 23.642 3.240 -29.366 1.00 95.00 138 ASN A CA 1
ATOM 1121 C C . ASN A 1 138 ? 23.027 3.642 -30.711 1.00 95.00 138 ASN A C 1
ATOM 1123 O O . ASN A 1 138 ? 23.749 3.913 -31.669 1.00 95.00 138 ASN A O 1
ATOM 1127 N N . LEU A 1 139 ? 21.695 3.702 -30.798 1.00 92.38 139 LEU A N 1
ATOM 1128 C CA . LEU A 1 139 ? 20.987 4.125 -32.007 1.00 92.38 139 LEU A CA 1
ATOM 1129 C C . LEU A 1 139 ? 21.287 5.588 -32.339 1.00 92.38 139 LEU A C 1
ATOM 1131 O O . LEU A 1 139 ? 21.526 5.921 -33.502 1.00 92.38 139 LEU A O 1
ATOM 1135 N N . SER A 1 140 ? 21.329 6.452 -31.322 1.00 93.75 140 SER A N 1
ATOM 1136 C CA . SER A 1 140 ? 21.701 7.859 -31.490 1.00 93.75 140 SER A CA 1
ATOM 1137 C C . SER A 1 140 ? 23.133 8.005 -32.010 1.00 93.75 140 SER A C 1
ATOM 1139 O O . SER A 1 140 ? 23.389 8.798 -32.919 1.00 93.75 140 SER A O 1
ATOM 1141 N N . GLU A 1 141 ? 24.071 7.226 -31.472 1.00 93.94 141 GLU A N 1
ATOM 1142 C CA . GLU A 1 141 ? 25.475 7.242 -31.882 1.00 93.94 141 GLU A CA 1
ATOM 1143 C C . GLU A 1 141 ? 25.676 6.676 -33.292 1.00 93.94 141 GLU A C 1
ATOM 1145 O O . GLU A 1 141 ? 26.320 7.316 -34.124 1.00 93.94 141 GLU A O 1
ATOM 1150 N N . ALA A 1 142 ? 25.032 5.553 -33.616 1.00 90.38 142 ALA A N 1
ATOM 1151 C CA . ALA A 1 142 ? 25.027 4.989 -34.962 1.00 90.38 142 ALA A CA 1
ATOM 1152 C C . ALA A 1 142 ? 24.430 5.968 -35.987 1.00 90.38 142 ALA A C 1
ATOM 1154 O O . ALA A 1 142 ? 24.989 6.156 -37.071 1.00 90.38 142 ALA A O 1
ATOM 1155 N N . GLY A 1 143 ? 23.334 6.648 -35.634 1.00 91.38 143 GLY A N 1
ATOM 1156 C CA . GLY A 1 143 ? 22.723 7.685 -36.463 1.00 91.38 143 GLY A CA 1
ATOM 1157 C C . GLY A 1 143 ? 23.683 8.842 -36.755 1.00 91.38 143 GLY A C 1
ATOM 1158 O O . GLY A 1 143 ? 23.834 9.242 -37.912 1.00 91.38 143 GLY A O 1
ATOM 1159 N N . ARG A 1 144 ? 24.396 9.343 -35.736 1.00 88.75 144 ARG A N 1
ATOM 1160 C CA . ARG A 1 144 ? 25.435 10.377 -35.906 1.00 88.75 144 ARG A CA 1
ATOM 1161 C C . ARG A 1 144 ? 26.591 9.881 -36.771 1.00 88.75 144 ARG A C 1
ATOM 1163 O O . ARG A 1 144 ? 26.994 10.586 -37.695 1.00 88.75 144 ARG A O 1
ATOM 1170 N N . TYR A 1 145 ? 27.089 8.672 -36.512 1.00 88.12 145 TYR A N 1
ATOM 1171 C CA . TYR A 1 145 ? 28.182 8.074 -37.275 1.00 88.12 145 TYR A CA 1
ATOM 1172 C C . TYR A 1 145 ? 27.827 7.973 -38.761 1.00 88.12 145 TYR A C 1
ATOM 1174 O O . TYR A 1 145 ? 28.592 8.416 -39.614 1.00 88.12 145 TYR A O 1
ATOM 1182 N N . LEU A 1 146 ? 26.637 7.462 -39.087 1.00 86.56 146 LEU A N 1
ATOM 1183 C CA . LEU A 1 146 ? 26.157 7.375 -40.466 1.00 86.56 146 LEU A CA 1
ATOM 1184 C C . LEU A 1 146 ? 25.937 8.756 -41.094 1.00 86.56 146 LEU A C 1
ATOM 1186 O O . LEU A 1 146 ? 26.266 8.945 -42.264 1.00 86.56 146 LEU A O 1
ATOM 1190 N N . ALA A 1 147 ? 25.428 9.735 -40.344 1.00 85.19 147 ALA A N 1
ATOM 1191 C CA . ALA A 1 147 ? 25.247 11.092 -40.853 1.00 85.19 147 ALA A CA 1
ATOM 1192 C C . ALA A 1 147 ? 26.583 11.761 -41.229 1.00 85.19 147 ALA A C 1
ATOM 1194 O O . ALA A 1 147 ? 26.660 12.435 -42.260 1.00 85.19 147 ALA A O 1
ATOM 1195 N N . ILE A 1 148 ? 27.626 11.550 -40.419 1.00 82.38 148 ILE A N 1
ATOM 1196 C CA . ILE A 1 148 ? 28.967 12.120 -40.613 1.00 82.38 148 ILE A CA 1
ATOM 1197 C C . ILE A 1 148 ? 29.747 11.316 -41.660 1.00 82.38 148 ILE A C 1
ATOM 1199 O O . ILE A 1 148 ? 30.118 11.831 -42.716 1.00 82.38 148 ILE A O 1
ATOM 1203 N N . HIS A 1 149 ? 29.972 10.032 -41.393 1.00 79.44 149 HIS A N 1
ATOM 1204 C CA . HIS A 1 149 ? 30.844 9.178 -42.191 1.00 79.44 149 HIS A CA 1
ATOM 1205 C C . HIS A 1 149 ? 30.130 8.577 -43.402 1.00 79.44 149 HIS A C 1
ATOM 1207 O O . HIS A 1 149 ? 30.756 8.368 -44.434 1.00 79.44 149 HIS A O 1
ATOM 1213 N N . GLY A 1 150 ? 28.817 8.350 -43.360 1.00 78.19 150 GLY A N 1
ATOM 1214 C CA . GLY A 1 150 ? 28.084 7.798 -44.506 1.00 78.19 150 GLY A CA 1
ATOM 1215 C C . GLY A 1 150 ? 28.140 8.697 -45.747 1.00 78.19 150 GLY A C 1
ATOM 1216 O O . GLY A 1 150 ? 28.300 8.196 -46.862 1.00 78.19 150 GLY A O 1
ATOM 1217 N N . LYS A 1 151 ? 28.091 10.026 -45.562 1.00 76.25 151 LYS A N 1
ATOM 1218 C CA . LYS A 1 151 ? 28.189 11.001 -46.663 1.00 76.25 151 LYS A CA 1
ATOM 1219 C C . LYS A 1 151 ? 29.581 11.068 -47.290 1.00 76.25 151 LYS A C 1
ATOM 1221 O O . LYS A 1 151 ? 29.676 11.323 -48.484 1.00 76.25 151 LYS A O 1
ATOM 1226 N N . GLN A 1 152 ? 30.641 10.852 -46.513 1.00 77.81 152 GLN A N 1
ATOM 1227 C CA . GLN A 1 152 ? 32.024 11.042 -46.969 1.00 77.81 152 GLN A CA 1
ATOM 1228 C C . GLN A 1 152 ? 32.718 9.722 -47.316 1.00 77.81 152 GLN A C 1
ATOM 1230 O O . GLN A 1 152 ? 33.339 9.601 -48.369 1.00 77.81 152 GLN A O 1
ATOM 1235 N N . THR A 1 153 ? 32.580 8.698 -46.480 1.00 79.69 153 THR A N 1
ATOM 1236 C CA . THR A 1 153 ? 33.302 7.428 -46.606 1.00 79.69 153 THR A CA 1
ATOM 1237 C C . THR A 1 153 ? 32.872 6.640 -47.842 1.00 79.69 153 THR A C 1
ATOM 1239 O O . THR A 1 153 ? 33.727 6.135 -48.563 1.00 79.69 153 THR A O 1
ATOM 1242 N N . LYS A 1 154 ? 31.569 6.580 -48.161 1.00 80.75 154 LYS A N 1
ATOM 1243 C CA . LYS A 1 154 ? 31.072 5.863 -49.351 1.00 80.75 154 LYS A CA 1
ATOM 1244 C C . LYS A 1 154 ? 31.616 6.435 -50.673 1.00 80.75 154 LYS A C 1
ATOM 1246 O O . LYS A 1 154 ? 32.175 5.652 -51.444 1.00 80.75 154 LYS A O 1
ATOM 1251 N N . PRO A 1 155 ? 31.498 7.745 -50.973 1.00 83.56 155 PRO A N 1
ATOM 1252 C CA . PRO A 1 155 ? 32.085 8.292 -52.195 1.00 83.56 155 PRO A CA 1
ATOM 1253 C C . PRO A 1 155 ? 33.614 8.219 -52.183 1.00 83.56 155 PRO A C 1
ATOM 1255 O O . PRO A 1 155 ? 34.196 7.915 -53.219 1.00 83.56 155 PRO A O 1
ATOM 1258 N N . THR A 1 156 ? 34.260 8.400 -51.025 1.00 88.38 156 THR A N 1
ATOM 1259 C CA . THR A 1 156 ? 35.726 8.316 -50.905 1.00 88.38 156 THR A CA 1
ATOM 1260 C C . THR A 1 156 ? 36.244 6.919 -51.240 1.00 88.38 156 THR A C 1
ATOM 1262 O O . THR A 1 156 ? 37.142 6.776 -52.065 1.00 88.38 156 THR A O 1
ATOM 1265 N N . LEU A 1 157 ? 35.654 5.869 -50.658 1.00 87.44 157 LEU A N 1
ATOM 1266 C CA . LEU A 1 157 ? 36.029 4.485 -50.950 1.00 87.44 157 LEU A CA 1
ATOM 1267 C C . LEU A 1 157 ? 35.709 4.105 -52.395 1.00 87.44 157 LEU A C 1
ATOM 1269 O O . LEU A 1 157 ? 36.527 3.457 -53.040 1.00 87.44 157 LEU A O 1
ATOM 1273 N N . LYS A 1 158 ? 34.562 4.542 -52.932 1.00 88.25 158 LYS A N 1
ATOM 1274 C CA . LYS A 1 158 ? 34.218 4.316 -54.343 1.00 88.25 158 LYS A CA 1
ATOM 1275 C C . LYS A 1 158 ? 35.226 4.991 -55.278 1.00 88.25 158 LYS A C 1
ATOM 1277 O O . LYS A 1 158 ? 35.652 4.379 -56.256 1.00 88.25 158 LYS A O 1
ATOM 1282 N N . GLY A 1 159 ? 35.632 6.220 -54.963 1.00 91.50 159 GLY A N 1
ATOM 1283 C CA . GLY A 1 159 ? 36.666 6.949 -55.695 1.00 91.50 159 GLY A CA 1
ATOM 1284 C C . GLY A 1 159 ? 38.008 6.225 -55.645 1.00 91.50 159 GLY A C 1
ATOM 1285 O O . GLY A 1 159 ? 38.579 5.923 -56.688 1.00 91.50 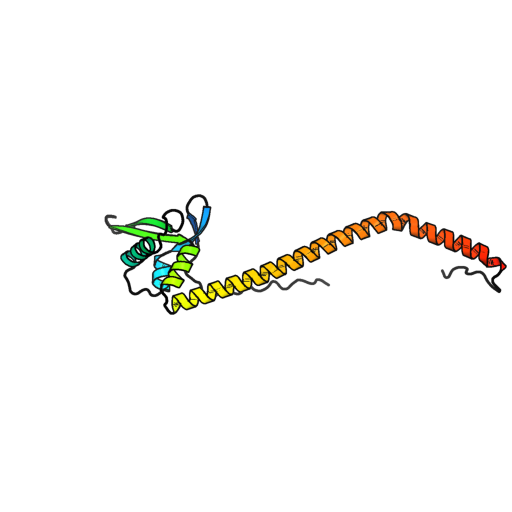159 GLY A O 1
ATOM 1286 N N . ARG A 1 160 ? 38.464 5.844 -54.447 1.00 93.12 160 ARG A N 1
ATOM 1287 C CA . ARG A 1 160 ? 39.731 5.122 -54.264 1.00 93.12 160 ARG A CA 1
ATOM 1288 C C . ARG A 1 160 ? 39.733 3.739 -54.920 1.00 93.12 160 ARG A C 1
ATOM 1290 O O . ARG A 1 160 ? 40.746 3.337 -55.477 1.00 93.12 160 ARG A O 1
ATOM 1297 N N . LEU A 1 161 ? 38.606 3.025 -54.904 1.00 90.44 161 LEU A N 1
ATOM 1298 C CA . LEU A 1 161 ? 38.446 1.767 -55.637 1.00 90.44 161 LEU A CA 1
ATOM 1299 C C . LEU A 1 161 ? 38.573 1.988 -57.148 1.00 90.44 161 LEU A C 1
ATOM 1301 O O . LEU A 1 161 ? 39.285 1.242 -57.810 1.00 90.44 161 LEU A O 1
ATOM 1305 N N . SER A 1 162 ? 37.923 3.028 -57.678 1.00 91.50 162 SER A N 1
ATOM 1306 C CA . SER A 1 162 ? 38.006 3.379 -59.103 1.00 91.50 162 SER A CA 1
ATOM 1307 C C . SER A 1 162 ? 39.447 3.711 -59.508 1.00 91.50 162 SER A C 1
ATOM 1309 O O . SER A 1 162 ? 39.924 3.235 -60.534 1.00 91.50 162 SER A O 1
ATOM 1311 N N . GLU A 1 163 ? 40.166 4.457 -58.664 1.00 94.75 163 GLU A N 1
ATOM 1312 C CA . GLU A 1 163 ? 41.585 4.780 -58.855 1.00 94.75 163 GLU A CA 1
ATOM 1313 C C . GLU A 1 163 ? 42.469 3.520 -58.874 1.00 94.75 163 GLU A C 1
ATOM 1315 O O . GLU A 1 163 ? 43.325 3.367 -59.744 1.00 94.75 163 GLU A O 1
ATOM 1320 N N . LEU A 1 164 ? 42.265 2.592 -57.931 1.00 92.19 164 LEU A N 1
ATOM 1321 C CA . LEU A 1 164 ? 43.024 1.340 -57.871 1.00 92.19 164 LEU A CA 1
ATOM 1322 C C . LEU A 1 164 ? 42.733 0.426 -59.066 1.00 92.19 164 LEU A C 1
ATOM 1324 O O . LEU A 1 164 ? 43.669 -0.140 -59.627 1.00 92.19 164 LEU A O 1
ATOM 1328 N N . LEU A 1 165 ? 41.468 0.311 -59.481 1.00 86.31 165 LEU A N 1
ATOM 1329 C CA . LEU A 1 165 ? 41.084 -0.456 -60.668 1.00 86.31 165 LEU A CA 1
ATOM 1330 C C . LEU A 1 165 ? 41.740 0.114 -61.926 1.00 86.31 165 LEU A C 1
ATOM 1332 O O . LEU A 1 165 ? 42.311 -0.641 -62.706 1.00 86.31 165 LEU A O 1
ATOM 1336 N N . GLN A 1 166 ? 41.751 1.440 -62.082 1.00 87.88 166 GLN A N 1
ATOM 1337 C CA . GLN A 1 166 ? 42.433 2.089 -63.200 1.00 87.88 166 GLN A CA 1
ATOM 1338 C C . GLN A 1 166 ? 43.942 1.802 -63.201 1.00 87.88 166 GLN A C 1
ATOM 1340 O O . GLN A 1 166 ? 44.507 1.516 -64.254 1.00 87.88 166 GLN A O 1
ATOM 1345 N N . LYS A 1 167 ? 44.598 1.832 -62.033 1.00 90.19 167 LYS A N 1
ATOM 1346 C CA . LYS A 1 167 ? 46.029 1.498 -61.903 1.00 90.19 167 LYS A CA 1
ATOM 1347 C C . LYS A 1 167 ? 46.328 0.027 -62.194 1.00 90.19 167 LYS A C 1
ATOM 1349 O O . LYS A 1 167 ? 47.407 -0.277 -62.696 1.00 90.19 167 LYS A O 1
ATOM 1354 N N . ALA A 1 168 ? 45.402 -0.873 -61.872 1.00 87.62 168 ALA A N 1
ATOM 1355 C CA . ALA A 1 168 ? 45.535 -2.306 -62.117 1.00 87.62 168 ALA A CA 1
ATOM 1356 C C . ALA A 1 168 ? 45.187 -2.708 -63.564 1.00 87.62 168 ALA A C 1
ATOM 1358 O O . ALA A 1 168 ? 45.694 -3.721 -64.040 1.00 87.62 168 ALA A O 1
ATOM 1359 N N . GLN A 1 169 ? 44.376 -1.910 -64.273 1.00 81.50 169 GLN A N 1
ATOM 1360 C CA . GLN A 1 169 ? 43.890 -2.174 -65.635 1.00 81.50 169 GLN A CA 1
ATOM 1361 C C . GLN A 1 169 ? 44.978 -2.602 -66.643 1.00 81.50 169 GLN A C 1
ATOM 1363 O O . GLN A 1 169 ? 44.720 -3.541 -67.393 1.00 81.50 169 GLN A O 1
ATOM 1368 N N . PRO A 1 170 ? 46.190 -2.006 -66.672 1.00 84.62 170 PRO A N 1
ATOM 1369 C CA . PRO A 1 170 ? 47.241 -2.401 -67.618 1.00 84.62 170 PRO A CA 1
ATOM 1370 C C . PRO A 1 170 ? 47.802 -3.811 -67.389 1.00 84.62 170 PRO A C 1
ATOM 1372 O O . PRO A 1 170 ? 48.455 -4.358 -68.271 1.00 84.62 170 PRO A O 1
ATOM 1375 N N . TYR A 1 171 ? 47.583 -4.384 -66.203 1.00 85.25 171 TYR A N 1
ATOM 1376 C CA . TYR A 1 171 ? 48.122 -5.679 -65.785 1.00 85.25 171 TYR A CA 1
ATOM 1377 C C . TYR A 1 171 ? 47.064 -6.792 -65.785 1.00 85.25 171 TYR A C 1
ATOM 1379 O O . TYR A 1 171 ? 47.383 -7.939 -65.470 1.00 85.25 171 TYR A O 1
ATOM 1387 N N . LEU A 1 172 ? 45.804 -6.471 -66.102 1.00 74.31 172 LEU A N 1
ATOM 1388 C CA . LEU A 1 172 ? 44.709 -7.436 -66.113 1.00 74.31 172 LEU A CA 1
ATOM 1389 C C . LEU A 1 172 ? 44.550 -8.051 -67.510 1.00 74.31 172 LEU A C 1
ATOM 1391 O O . LEU A 1 172 ? 44.470 -7.312 -68.490 1.00 74.31 172 LEU A O 1
ATOM 1395 N N . PRO A 1 173 ? 44.492 -9.392 -67.622 1.00 61.34 173 PRO A N 1
ATOM 1396 C CA . PRO A 1 173 ? 44.656 -10.052 -68.906 1.00 61.34 173 PRO A CA 1
ATOM 1397 C C . PRO A 1 173 ? 43.511 -9.797 -69.897 1.00 61.34 173 PRO A C 1
ATOM 1399 O O . PRO A 1 173 ? 43.834 -9.709 -71.072 1.00 61.34 173 PRO A O 1
ATOM 1402 N N . PHE A 1 174 ? 42.235 -9.608 -69.502 1.00 58.09 174 PHE A N 1
ATOM 1403 C CA . PHE A 1 174 ? 41.138 -9.285 -70.444 1.00 58.09 174 PHE A CA 1
ATOM 1404 C C . PHE A 1 174 ? 39.902 -8.599 -69.792 1.00 58.09 174 PHE A C 1
ATOM 1406 O O . PHE A 1 174 ? 39.429 -9.041 -68.750 1.00 58.09 174 PHE A O 1
ATOM 1413 N N . VAL A 1 175 ? 39.355 -7.602 -70.516 1.00 58.06 175 VAL A N 1
ATOM 1414 C CA . VAL A 1 175 ? 38.008 -6.958 -70.505 1.00 58.06 175 VAL A CA 1
ATOM 1415 C C . VAL A 1 175 ? 37.584 -6.065 -69.322 1.00 58.06 175 VAL A C 1
ATOM 1417 O O . VAL A 1 175 ? 37.625 -6.429 -68.153 1.00 58.06 175 VAL A O 1
ATOM 1420 N N . GLU A 1 176 ? 37.118 -4.866 -69.690 1.00 60.38 176 GLU A N 1
ATOM 1421 C CA . GLU A 1 176 ? 36.478 -3.843 -68.861 1.00 60.38 176 GLU A CA 1
ATOM 1422 C C . GLU A 1 176 ? 35.402 -4.426 -67.929 1.00 60.38 176 GLU A C 1
ATOM 1424 O O . GLU A 1 176 ? 34.426 -5.023 -68.385 1.00 60.38 176 GLU A O 1
ATOM 1429 N N . PHE A 1 177 ? 35.506 -4.168 -66.621 1.00 55.53 177 PHE A N 1
ATOM 1430 C CA . PHE A 1 177 ? 34.392 -4.348 -65.680 1.00 55.53 177 PHE A CA 1
ATOM 1431 C C . PHE A 1 177 ? 33.345 -3.231 -65.883 1.00 55.53 177 PHE A C 1
ATOM 1433 O O . PHE A 1 177 ? 33.078 -2.415 -65.002 1.00 55.53 177 PHE A O 1
ATOM 1440 N N . GLY A 1 178 ? 32.787 -3.153 -67.091 1.00 55.75 178 GLY A N 1
ATOM 1441 C CA . GLY A 1 178 ? 31.736 -2.226 -67.485 1.00 55.75 178 GLY A CA 1
ATOM 1442 C C . GLY A 1 178 ? 30.354 -2.778 -67.142 1.00 55.75 178 GLY A C 1
ATOM 1443 O O . GLY A 1 178 ? 29.803 -3.572 -67.888 1.00 55.75 178 GLY A O 1
ATOM 1444 N N . GLY A 1 179 ? 29.822 -2.337 -66.000 1.00 50.84 179 GLY A N 1
ATOM 1445 C CA . GLY A 1 179 ? 28.395 -2.150 -65.696 1.00 50.84 179 GLY A CA 1
ATOM 1446 C C . GLY A 1 179 ? 27.374 -3.188 -66.182 1.00 50.84 179 GLY A C 1
ATOM 1447 O O . GLY A 1 179 ? 26.920 -3.145 -67.322 1.00 50.84 179 GLY A O 1
ATOM 1448 N N . VAL A 1 180 ? 26.846 -3.986 -65.248 1.00 39.28 180 VAL A N 1
ATOM 1449 C CA . VAL A 1 180 ? 25.463 -4.477 -65.368 1.00 39.28 180 VAL A CA 1
ATOM 1450 C C . VAL A 1 180 ? 24.534 -3.291 -65.067 1.00 39.28 180 VAL A C 1
ATOM 1452 O O . VAL A 1 180 ? 24.691 -2.648 -64.026 1.00 39.28 180 VAL A O 1
ATOM 1455 N N . LYS A 1 181 ? 23.651 -2.968 -66.022 1.00 38.53 181 LYS A N 1
ATOM 1456 C CA . LYS A 1 181 ? 22.556 -1.989 -65.889 1.00 38.53 181 LYS A CA 1
ATOM 1457 C C . LYS A 1 181 ? 21.592 -2.359 -64.767 1.00 38.53 181 LYS A C 1
ATOM 1459 O O . LYS A 1 181 ? 21.337 -3.571 -64.604 1.00 38.53 181 LYS A O 1
#

Solvent-accessible surface area (backbone atoms only — not comparable to full-atom values): 10679 Å² total; per-residue (Å²): 135,85,84,73,75,79,80,75,74,80,76,77,74,89,71,76,67,65,72,73,44,83,40,76,48,62,98,40,83,39,58,21,30,47,46,65,55,46,43,61,66,52,64,56,89,61,58,68,74,59,47,54,53,49,49,35,63,74,71,63,59,42,81,45,74,35,29,45,84,45,79,44,65,43,68,101,80,47,78,44,81,44,81,46,43,40,24,28,53,64,52,49,50,50,53,33,55,69,66,71,40,75,48,15,51,51,51,49,51,51,51,52,52,49,50,54,49,51,52,54,51,50,51,52,51,50,53,52,50,53,52,50,54,51,50,55,50,51,53,52,49,52,51,50,48,45,64,60,45,51,70,49,50,55,58,48,50,53,49,52,49,52,53,51,49,60,70,44,50,89,77,54,96,75,83,82,92,73,74,88,130

Secondary structure (DSSP, 8-state):
--------------S--S-EEEEEETTEEEEEEEHHHHHHHTT-SS-HHHHHHHHHHHHT--BTTTEEEEEEEESTT--EEEEEEEEEHHHHHHHHHHT-SHHHHHHHHHHHHHHHHHHHHHHHHHHHHHHHHHHHHHHHHHHHHIIIIIHHHHHHHHHHHHHHHHHHGGG-SS-------

Mean predicted aligned error: 12.85 Å

Nearest PDB structures (foldseek):
  4zm5-assembly1_A  TM=2.082E-01  e=1.119E+00  Shigella flexneri
  4zm5-assembly1_B  TM=1.914E-01  e=1.600E+00  Shigella flexneri
  3b8p-assembly3_B  TM=2.642E-01  e=2.577E+00  Salmonella enterica subsp. enterica serovar Typhimurium str. LT2
  7z3o-assembly1_SY  TM=2.134E-01  e=4.406E+00  Thermochaetoides thermophila DSM 1495
  4zm1-assembly1_C  TM=2.137E-01  e=6.687E+00  Shigella flexneri

Radius of gyration: 35.39 Å; Cα contacts (8 Å, |Δi|>4): 142; chains: 1; bounding box: 80×34×95 Å

pLDDT: mean 83.47, std 16.91, range [33.44, 96.88]

Organism: NCBI:txid29433

Foldseek 3Di:
DDPDDPPPPPPPPPPDDADWDWDCQANDTAIWHWQVSLCVLLVDPDDSVCVVVVLCVVVVPDGSHFKHWDWFQDDPVSPDIDTIMIGGPVNSLVVLCVSPDPSSVVSVVVVVVVVVVVVVVVVVVVVVVVVVVVVVVVVVVVVVCCVVCVVPVVVVVVVVVVVVCVVCVVVDDDDDPDDDD

InterPro domains:
  IPR013557 AntA/AntB antirepressor [PF08346] (33-101)

Sequence (181 aa):
MSNQLPLTQSQKIDNSFVNVFHAQIDETSQLAVNARDLHNFLQVGRDFNNWVKDRIKQYQFVEGQDFLIIVSKTGKRKNVIKKDYHLTLDMAKELAMIENNEQGRKVRRYFIDCEKKANSLTAQITETTILLKSIDGNLSEAGRYLAIHGKQTKPTLKGRLSELLQKAQPYLPFVEFGGVK